Protein AF-A0A161UXZ1-F1 (afdb_monomer_lite)

pLDDT: mean 81.47, std 23.0, range [24.09, 98.81]

Sequence (256 aa):
MPIDGASGFSPSHFIGGGFDGDAFEPTYDSLPSSVNGDGVTAEGPEKVAQVFRQERAPVFRLANSTPNYNDIKSQNFGDHEGFSYYNLPGVNSFINFGREEGQFKGENHGDKVHISVKKEHLEQAFDAISGLLLSPDSPIDKWKVTNLDSTKGSVDTSNLARRVSDGAQFTLYIRAEEEGEPYTTEQLVKTHQFFEEIEGALLTNWVDEGVKPDSDVSAHHWGYISYRNELNSDRAGGEQQAAFLKQEPVFRALTE

Secondary structure (DSSP, 8-state):
--------------------TT--S-----PPS---TT-SBSS-HHHHHHHHHHSPPP--PPPSS---HHHHHH-SEEEETTEEEEE-TTT-SEEEEEETT-S--S---SEEEEE-B-GGGHHHHHHHHHHHHT-TT-S-SEEEEE-TTGGGT-S---HHHHHHHHS--EEEE---SSTTPPBPHHHHHHHHHHHHHHHHHHHHTTPPB----TT-B--TT-SSEEEEETTT--SS--HHHHHHHTT-HHHHHTT-

Structure (mmCIF, N/CA/C/O backbone):
data_AF-A0A161UXZ1-F1
#
_entry.id   AF-A0A161UXZ1-F1
#
loop_
_atom_site.group_PDB
_atom_site.id
_atom_site.type_symbol
_atom_site.label_atom_id
_atom_site.label_alt_id
_atom_site.label_comp_id
_atom_site.label_asym_id
_atom_site.label_entity_id
_atom_site.label_seq_id
_atom_site.pdbx_PDB_ins_code
_atom_site.Cartn_x
_atom_site.Cartn_y
_atom_site.Cartn_z
_atom_site.occupancy
_atom_site.B_iso_or_equiv
_atom_site.auth_seq_id
_atom_site.auth_comp_id
_atom_site.auth_asym_id
_atom_site.auth_atom_id
_atom_site.pdbx_PDB_model_num
ATOM 1 N N . MET A 1 1 ? -18.488 9.668 -52.943 1.00 30.19 1 MET A N 1
ATOM 2 C CA . MET A 1 1 ? -17.397 10.664 -53.057 1.00 30.19 1 MET A CA 1
ATOM 3 C C . MET A 1 1 ? -17.710 11.816 -52.106 1.00 30.19 1 MET A C 1
ATOM 5 O O . MET A 1 1 ? -18.894 12.046 -51.892 1.00 30.19 1 MET A O 1
ATOM 9 N N . PRO A 1 2 ? -16.697 12.394 -51.442 1.00 41.09 2 PRO A N 1
ATOM 10 C CA . PRO A 1 2 ? -16.667 12.548 -49.982 1.00 41.09 2 PRO A CA 1
ATOM 11 C C . PRO A 1 2 ? -17.112 13.929 -49.478 1.00 41.09 2 PRO A C 1
ATOM 13 O O . PRO A 1 2 ? -17.163 14.886 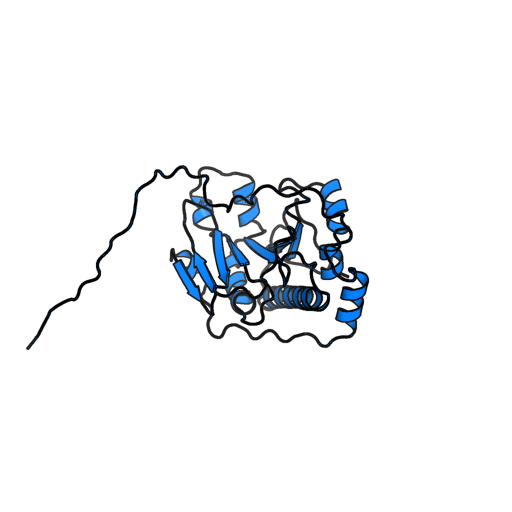-50.244 1.00 41.09 2 PRO A O 1
ATOM 16 N N . ILE A 1 3 ? -17.370 14.011 -48.170 1.00 33.00 3 ILE A N 1
ATOM 17 C CA . ILE A 1 3 ? -17.431 15.255 -47.393 1.00 33.00 3 ILE A CA 1
ATOM 18 C C . ILE A 1 3 ? -16.486 15.120 -46.193 1.00 33.00 3 ILE A C 1
ATOM 20 O O . ILE A 1 3 ? -16.757 14.358 -45.270 1.00 33.00 3 ILE A O 1
ATOM 24 N N . ASP A 1 4 ? -15.371 15.846 -46.272 1.00 36.44 4 ASP A N 1
ATOM 25 C CA . ASP A 1 4 ? -14.502 16.229 -45.157 1.00 36.44 4 ASP A CA 1
ATOM 26 C C . ASP A 1 4 ? -15.094 17.449 -44.438 1.00 36.44 4 ASP A C 1
ATOM 28 O O . ASP A 1 4 ? -15.731 18.298 -45.068 1.00 36.44 4 ASP A O 1
ATOM 32 N N . GLY A 1 5 ? -14.812 17.591 -43.141 1.00 29.91 5 GLY A N 1
ATOM 33 C CA . GLY A 1 5 ? -15.049 18.843 -42.421 1.00 29.91 5 GLY A CA 1
ATOM 34 C C . GLY A 1 5 ? -15.021 18.699 -40.906 1.00 29.91 5 GLY A C 1
ATOM 35 O O . GLY A 1 5 ? -16.051 18.474 -40.283 1.00 29.91 5 GLY A O 1
ATOM 36 N N . ALA A 1 6 ? -13.830 18.838 -40.328 1.00 33.28 6 ALA A N 1
ATOM 37 C CA . ALA A 1 6 ? -13.544 18.752 -38.903 1.00 33.28 6 ALA A CA 1
ATOM 38 C C . ALA A 1 6 ? -14.188 19.879 -38.062 1.00 33.28 6 ALA A C 1
ATOM 40 O O . ALA A 1 6 ? -14.132 21.052 -38.423 1.00 33.28 6 ALA A O 1
ATOM 41 N N . SER A 1 7 ? -14.696 19.516 -36.883 1.00 33.22 7 SER A N 1
ATOM 42 C CA . SER A 1 7 ? -14.881 20.379 -35.705 1.00 33.22 7 SER A CA 1
ATOM 43 C C . SER A 1 7 ? -13.831 19.942 -34.673 1.00 33.22 7 SER A C 1
ATOM 45 O O . SER A 1 7 ? -13.737 18.754 -34.390 1.00 33.22 7 SER A O 1
ATOM 47 N N . GLY A 1 8 ? -12.949 20.769 -34.118 1.00 27.53 8 GLY A N 1
ATOM 48 C CA . GLY A 1 8 ? -13.185 22.097 -33.560 1.00 27.53 8 GLY A CA 1
ATOM 49 C C . GLY A 1 8 ? -13.092 22.011 -32.030 1.00 27.53 8 GLY A C 1
ATOM 50 O O . GLY A 1 8 ? -14.083 22.251 -31.354 1.00 27.53 8 GLY A O 1
ATOM 51 N N . PHE A 1 9 ? -11.934 21.604 -31.491 1.00 29.05 9 PHE A N 1
ATOM 52 C CA . PHE A 1 9 ? -11.632 21.647 -30.053 1.00 29.05 9 PHE A CA 1
ATOM 53 C C . PHE A 1 9 ? -10.854 22.937 -29.763 1.00 29.05 9 PHE A C 1
ATOM 55 O O . PHE A 1 9 ? -9.833 23.199 -30.399 1.00 29.05 9 PHE A O 1
ATOM 62 N N . SER A 1 10 ? -11.357 23.755 -28.840 1.00 27.86 10 SER A N 1
ATOM 63 C CA . SER A 1 10 ? -10.796 25.066 -28.498 1.00 27.86 10 SER A CA 1
ATOM 64 C C . SER A 1 10 ? -10.055 24.982 -27.155 1.00 27.86 10 SER A C 1
ATOM 66 O O . SER A 1 10 ? -10.693 24.650 -26.156 1.00 27.86 10 SER A O 1
ATOM 68 N N . PRO A 1 11 ? -8.743 25.276 -27.084 1.00 32.19 11 PRO A N 1
ATOM 69 C CA . PRO A 1 11 ? -7.995 25.306 -25.835 1.00 32.19 11 PRO A CA 1
ATOM 70 C C . PRO A 1 11 ? -7.903 26.745 -25.318 1.00 32.19 11 PRO A C 1
ATOM 72 O O . PRO A 1 11 ? -7.277 27.603 -25.937 1.00 32.19 11 PRO A O 1
ATOM 75 N N . SER A 1 12 ? -8.502 27.031 -24.166 1.00 28.62 12 SER A N 1
ATOM 76 C CA . SER A 1 12 ? -8.255 28.299 -23.475 1.00 28.62 12 SER A CA 1
ATOM 77 C C . SER A 1 12 ? -8.528 28.172 -21.982 1.00 28.62 12 SER A C 1
ATOM 79 O O . SER A 1 12 ? -9.683 28.248 -21.572 1.00 28.62 12 SER A O 1
ATOM 81 N N . HIS A 1 13 ? -7.462 27.957 -21.206 1.00 28.45 13 HIS A N 1
ATOM 82 C CA . HIS A 1 13 ? -7.058 28.730 -20.018 1.00 28.45 13 HIS A CA 1
ATOM 83 C C . HIS A 1 13 ? -5.861 28.018 -19.360 1.00 28.45 13 HIS A C 1
ATOM 85 O O . HIS A 1 13 ? -6.007 27.281 -18.394 1.00 28.45 13 HIS A O 1
ATOM 91 N N . PHE A 1 14 ? -4.662 28.236 -19.903 1.00 28.92 14 PHE A N 1
ATOM 92 C CA . PHE A 1 14 ? -3.409 28.004 -19.182 1.00 28.92 14 PHE A CA 1
ATOM 93 C C . PHE A 1 14 ? -2.810 29.379 -18.897 1.00 28.92 14 PHE A C 1
ATOM 95 O O . PHE A 1 14 ? -2.305 30.042 -19.803 1.00 28.92 14 PHE A O 1
ATOM 102 N N . ILE A 1 15 ? -2.927 29.836 -17.651 1.00 30.14 15 ILE A N 1
ATOM 103 C CA . ILE A 1 15 ? -2.126 30.954 -17.155 1.00 30.14 15 ILE A CA 1
ATOM 104 C C . ILE A 1 15 ? -0.799 30.361 -16.697 1.00 30.14 15 ILE A C 1
ATOM 106 O O . ILE A 1 15 ? -0.760 29.498 -15.825 1.00 30.14 15 ILE A O 1
ATOM 110 N N . GLY A 1 16 ? 0.276 30.808 -17.343 1.00 27.67 16 GLY A N 1
ATOM 111 C CA . GLY A 1 16 ? 1.641 30.457 -16.992 1.00 27.67 16 GLY A CA 1
ATOM 112 C C . GLY A 1 16 ? 2.053 31.044 -15.644 1.00 27.67 16 GLY A C 1
ATOM 113 O O . GLY A 1 16 ? 1.869 32.232 -15.386 1.00 27.67 16 GLY A O 1
ATOM 114 N N . GLY A 1 17 ? 2.667 30.196 -14.827 1.00 24.86 17 GLY A N 1
ATOM 115 C CA . GLY A 1 17 ? 3.491 30.537 -13.674 1.00 24.86 17 GLY A CA 1
ATOM 116 C C . GLY A 1 17 ? 4.647 29.537 -13.636 1.00 24.86 17 GLY A C 1
ATOM 117 O O . GLY A 1 17 ? 4.444 28.371 -13.961 1.00 24.86 17 GLY A O 1
ATOM 118 N N . GLY A 1 18 ? 5.862 30.017 -13.370 1.00 24.09 18 GLY A N 1
ATOM 119 C CA . GLY A 1 18 ? 7.110 29.260 -13.497 1.00 24.09 18 GLY A CA 1
ATOM 120 C C . GLY A 1 18 ? 7.140 27.956 -12.697 1.00 24.09 18 GLY A C 1
ATOM 121 O O . GLY A 1 18 ? 6.612 27.874 -11.593 1.00 24.09 18 GLY A O 1
ATOM 122 N N . PHE A 1 19 ? 7.767 26.944 -13.293 1.00 31.88 19 PHE A N 1
ATOM 123 C CA . PHE A 1 19 ? 7.988 25.632 -12.701 1.00 31.88 19 PHE A CA 1
ATOM 124 C C . PHE A 1 19 ? 9.273 25.658 -11.870 1.00 31.88 19 PHE A C 1
ATOM 126 O O . PHE A 1 19 ? 10.359 25.492 -12.421 1.00 31.88 19 PHE A O 1
ATOM 133 N N . ASP A 1 20 ? 9.128 25.845 -10.560 1.00 27.08 20 ASP A N 1
ATOM 134 C CA . ASP A 1 20 ? 10.137 25.438 -9.582 1.00 27.08 20 ASP A CA 1
ATOM 135 C C . ASP A 1 20 ? 9.716 24.080 -8.996 1.00 27.08 20 ASP A C 1
ATOM 137 O O . ASP A 1 20 ? 8.585 23.887 -8.544 1.00 27.08 20 ASP A O 1
ATOM 141 N N . GLY A 1 21 ? 10.621 23.107 -9.101 1.00 29.92 21 GLY A N 1
ATOM 142 C CA . GLY A 1 21 ? 10.377 21.665 -8.998 1.00 29.92 21 GLY A CA 1
ATOM 143 C C . GLY A 1 21 ? 10.153 21.080 -7.602 1.00 29.92 21 GLY A C 1
ATOM 144 O O . GLY A 1 21 ? 10.507 19.927 -7.407 1.00 29.92 21 GLY A O 1
ATOM 145 N N . ASP A 1 22 ? 9.544 21.816 -6.670 1.00 30.81 22 ASP A N 1
ATOM 146 C CA . ASP A 1 22 ? 9.262 21.335 -5.301 1.00 30.81 22 ASP A CA 1
ATOM 147 C C . ASP A 1 22 ? 7.776 21.443 -4.892 1.00 30.81 22 ASP A C 1
ATOM 149 O O . ASP A 1 22 ? 7.418 21.228 -3.736 1.00 30.81 22 ASP A O 1
ATOM 153 N N . ALA A 1 23 ? 6.872 21.753 -5.825 1.00 29.75 23 ALA A N 1
ATOM 154 C CA . ALA A 1 23 ? 5.481 22.090 -5.511 1.00 29.75 23 ALA A CA 1
ATOM 155 C C . ALA A 1 23 ? 4.457 21.137 -6.150 1.00 29.75 23 ALA A C 1
ATOM 157 O O . ALA A 1 23 ? 3.708 21.547 -7.031 1.00 29.75 23 ALA A O 1
ATOM 158 N N . PHE A 1 24 ? 4.411 19.871 -5.713 1.00 29.72 24 PHE A N 1
ATOM 159 C CA . PHE A 1 24 ? 3.160 19.084 -5.672 1.00 29.72 24 PHE A CA 1
ATOM 160 C C . PHE A 1 24 ? 3.278 17.823 -4.787 1.00 29.72 24 PHE A C 1
ATOM 162 O O . PHE A 1 24 ? 2.831 16.736 -5.151 1.00 29.72 24 PHE A O 1
ATOM 169 N N . GLU A 1 25 ? 3.859 17.942 -3.592 1.00 31.03 25 GLU A N 1
ATOM 170 C CA . GLU A 1 25 ? 3.206 17.286 -2.454 1.00 31.03 25 GLU A CA 1
ATOM 171 C C . GLU A 1 25 ? 2.177 18.310 -1.956 1.00 31.03 25 GLU A C 1
ATOM 173 O O . GLU A 1 25 ? 2.547 19.480 -1.825 1.00 31.03 25 GLU A O 1
ATOM 178 N N . PRO A 1 26 ? 0.890 17.964 -1.750 1.00 29.03 26 PRO A N 1
ATOM 179 C CA . PRO A 1 26 ? 0.010 18.877 -1.040 1.00 29.03 26 PRO A CA 1
ATOM 180 C C . PRO A 1 26 ? 0.697 19.181 0.289 1.00 29.03 26 PRO A C 1
ATOM 182 O O . PRO A 1 26 ? 0.932 18.280 1.094 1.00 29.03 26 PRO A O 1
ATOM 185 N N . THR A 1 27 ? 1.105 20.434 0.472 1.00 28.00 27 THR A N 1
ATOM 186 C CA . THR A 1 27 ? 1.557 20.929 1.762 1.00 28.00 27 THR A CA 1
ATOM 187 C C . THR A 1 27 ? 0.381 20.726 2.696 1.00 28.00 27 THR A C 1
ATOM 189 O O . THR A 1 27 ? -0.629 21.416 2.561 1.00 28.00 27 THR A O 1
ATOM 192 N N . TYR A 1 28 ? 0.472 19.721 3.566 1.00 38.97 28 TYR A N 1
ATOM 193 C CA . TYR A 1 28 ? -0.450 19.583 4.677 1.00 38.97 28 TYR A CA 1
ATOM 194 C C . TYR A 1 28 ? -0.377 20.899 5.443 1.00 38.97 28 TYR A C 1
ATOM 196 O O . TYR A 1 28 ? 0.684 21.269 5.955 1.00 38.97 28 TYR A O 1
ATOM 204 N N . ASP A 1 29 ? -1.477 21.646 5.413 1.00 29.89 29 ASP A N 1
ATOM 205 C CA . ASP A 1 29 ? -1.618 22.838 6.222 1.00 29.89 29 ASP A CA 1
ATOM 206 C C . ASP A 1 29 ? -1.314 22.456 7.672 1.00 29.89 29 ASP A C 1
ATOM 208 O O . ASP A 1 29 ? -1.841 21.487 8.213 1.00 29.89 29 ASP A O 1
ATOM 212 N N . SER A 1 30 ? -0.379 23.204 8.245 1.00 33.53 30 SER A N 1
ATOM 213 C CA . SER A 1 30 ? -0.017 23.301 9.657 1.00 33.53 30 SER A CA 1
ATOM 214 C C . SER A 1 30 ? -0.995 22.605 10.621 1.00 33.53 30 SER A C 1
ATOM 216 O O . SER A 1 30 ? -2.087 23.108 10.881 1.00 33.53 30 SER A O 1
ATOM 218 N N . LEU A 1 31 ? -0.554 21.484 11.199 1.00 34.38 31 LEU A N 1
ATOM 219 C CA . LEU A 1 31 ? -1.254 20.744 12.253 1.00 34.38 31 LEU A CA 1
ATOM 220 C C . LEU A 1 31 ? -1.644 21.664 13.429 1.00 34.38 31 LEU A C 1
ATOM 222 O O . LEU A 1 31 ? -0.764 22.345 13.975 1.00 34.38 31 LEU A O 1
ATOM 226 N N . PRO A 1 32 ? -2.892 21.630 13.932 1.00 29.50 32 PRO A N 1
ATOM 227 C CA . PRO A 1 32 ? -3.113 21.896 15.340 1.00 29.50 32 PRO A CA 1
ATOM 228 C C . PRO A 1 32 ? -2.488 20.764 16.166 1.00 29.50 32 PRO A C 1
ATOM 230 O O . PRO A 1 32 ? -2.623 19.577 15.884 1.00 29.50 32 PRO A O 1
ATOM 233 N N . SER A 1 33 ? -1.755 21.171 17.194 1.00 37.59 33 SER A N 1
ATOM 234 C CA . SER A 1 33 ? -1.077 20.310 18.154 1.00 37.59 33 SER A CA 1
ATOM 235 C C . SER A 1 33 ? -2.017 19.321 18.853 1.00 37.59 33 SER A C 1
ATOM 237 O O . SER A 1 33 ? -3.086 19.711 19.320 1.00 37.59 33 SER A O 1
ATOM 239 N N . SER A 1 34 ? -1.500 18.103 19.041 1.00 37.31 34 SER A N 1
ATOM 240 C CA . SER A 1 34 ? -1.921 17.060 19.987 1.00 37.31 34 SER A CA 1
ATOM 241 C C . SER A 1 34 ? -3.322 16.468 19.804 1.00 37.31 34 SER A C 1
ATOM 243 O O . SER A 1 34 ? -4.266 16.866 20.485 1.00 37.31 34 SER A O 1
ATOM 245 N N . VAL A 1 35 ? -3.405 15.388 19.025 1.00 37.72 35 VAL A N 1
ATOM 246 C CA . VAL A 1 35 ? -4.287 14.271 19.386 1.00 37.72 35 VAL A CA 1
ATOM 247 C C . VAL A 1 35 ? -3.452 13.335 20.258 1.00 37.72 35 VAL A C 1
ATOM 249 O O . VAL A 1 35 ? -2.431 12.805 19.827 1.00 37.72 35 VAL A O 1
ATOM 252 N N . ASN A 1 36 ? -3.823 13.223 21.534 1.00 36.28 36 ASN A N 1
ATOM 253 C CA . ASN A 1 36 ? -3.200 12.285 22.464 1.00 36.28 36 ASN A CA 1
ATOM 254 C C . ASN A 1 36 ? -3.342 10.856 21.911 1.00 36.28 36 ASN A C 1
ATOM 256 O O . ASN A 1 36 ? -4.424 10.480 21.463 1.00 36.28 36 ASN A O 1
ATOM 260 N N . GLY A 1 37 ? -2.252 10.086 21.959 1.00 40.91 37 GLY A N 1
ATOM 261 C CA . GLY A 1 37 ? -2.040 8.796 21.282 1.00 40.91 37 GLY A CA 1
ATOM 262 C C . GLY A 1 37 ? -2.940 7.613 21.666 1.00 40.91 37 GLY A C 1
ATOM 263 O O . GLY A 1 37 ? -2.589 6.484 21.354 1.00 40.91 37 GLY A O 1
ATOM 264 N N . ASP A 1 38 ? -4.098 7.856 22.277 1.00 42.59 38 ASP A N 1
ATOM 265 C CA . ASP A 1 38 ? -5.110 6.835 22.579 1.00 42.59 38 ASP A CA 1
ATOM 266 C C . ASP A 1 38 ? -6.341 6.929 21.646 1.00 42.59 38 ASP A C 1
ATOM 268 O O . ASP A 1 38 ? -7.230 6.086 21.706 1.00 42.59 38 ASP A O 1
ATOM 272 N N . GLY A 1 39 ? -6.415 7.957 20.786 1.00 51.69 39 GLY A N 1
ATOM 273 C CA . GLY A 1 39 ? -7.634 8.340 20.059 1.00 51.69 39 GLY A CA 1
ATOM 274 C C . GLY A 1 39 ? -7.678 8.028 18.562 1.00 51.69 39 GLY A C 1
ATOM 275 O O . GLY A 1 39 ? -8.494 8.628 17.878 1.00 51.69 39 GLY A O 1
ATOM 276 N N . VAL A 1 40 ? -6.809 7.163 18.029 1.00 62.53 4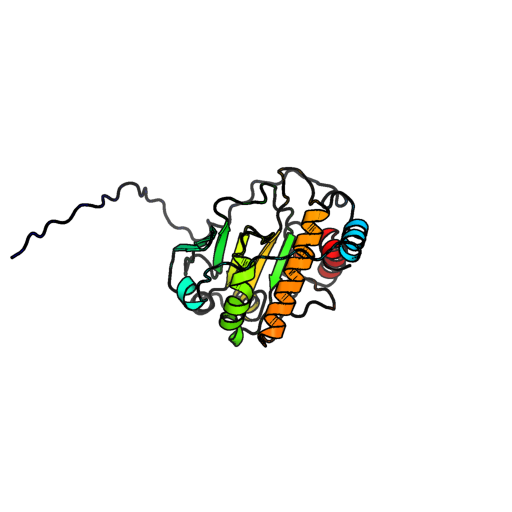0 VAL A N 1
ATOM 277 C CA . VAL A 1 40 ? -6.766 6.881 16.574 1.00 62.53 40 VAL A CA 1
ATOM 278 C C . VAL A 1 40 ? -7.657 5.688 16.190 1.00 62.53 40 VAL A C 1
ATOM 280 O O . VAL A 1 40 ? -8.151 5.613 15.070 1.00 62.53 40 VAL A O 1
ATOM 283 N N . THR A 1 41 ? -7.940 4.784 17.132 1.00 65.06 41 THR A N 1
ATOM 284 C CA . THR A 1 41 ? -8.865 3.651 16.952 1.00 65.06 41 THR A CA 1
ATOM 285 C C . THR A 1 41 ? -10.022 3.778 17.937 1.00 65.06 41 THR A C 1
ATOM 287 O O . THR A 1 41 ? -9.761 3.898 19.133 1.00 65.06 41 THR A O 1
ATOM 290 N N . ALA A 1 42 ? -11.274 3.715 17.476 1.00 69.00 42 ALA A N 1
ATOM 291 C CA . ALA A 1 42 ? -12.449 3.994 18.312 1.00 69.00 42 ALA A CA 1
ATOM 292 C C . ALA A 1 42 ? -12.560 3.108 19.574 1.00 69.00 42 ALA A C 1
ATOM 294 O O . ALA A 1 42 ? -13.039 3.564 20.611 1.00 69.00 42 ALA A O 1
ATOM 295 N N . GLU A 1 43 ? -12.109 1.850 19.499 1.00 78.50 43 GLU A N 1
ATOM 296 C CA . GLU A 1 43 ? -12.272 0.856 20.573 1.00 78.50 43 GLU A CA 1
ATOM 297 C C . GLU A 1 43 ? -10.967 0.141 20.985 1.00 78.50 43 GLU A C 1
ATOM 299 O O . GLU A 1 43 ? -10.998 -0.780 21.804 1.00 78.50 43 GLU A O 1
ATOM 304 N N . GLY A 1 44 ? -9.820 0.559 20.441 1.00 81.75 44 GLY A N 1
ATOM 305 C CA . GLY A 1 44 ? -8.513 -0.056 20.698 1.00 81.75 44 GLY A CA 1
ATOM 306 C C . GLY A 1 44 ? -8.200 -1.295 19.835 1.00 81.75 44 GLY A C 1
ATOM 307 O O . GLY A 1 44 ? -9.102 -1.922 19.267 1.00 81.75 44 GLY A O 1
ATOM 308 N N . PRO A 1 45 ? -6.916 -1.689 19.731 1.00 82.62 45 PRO A N 1
ATOM 309 C CA . PRO A 1 45 ? -6.479 -2.800 18.880 1.00 82.62 45 PRO A CA 1
ATOM 310 C C . PRO A 1 45 ? -6.987 -4.170 19.351 1.00 82.62 45 PRO A C 1
ATOM 312 O O . PRO A 1 45 ? -7.264 -5.042 18.529 1.00 82.62 45 PRO A O 1
ATOM 315 N N . GLU A 1 46 ? -7.188 -4.373 20.658 1.00 86.00 46 GLU A N 1
ATOM 316 C CA . GLU A 1 46 ? -7.668 -5.652 21.194 1.00 86.00 46 GLU A CA 1
ATOM 317 C C . GLU A 1 46 ? -9.088 -5.983 20.706 1.00 86.00 46 GLU A C 1
ATOM 319 O O . GLU A 1 46 ? -9.422 -7.152 20.475 1.00 86.00 46 GLU A O 1
ATOM 324 N N . LYS A 1 47 ? -9.921 -4.950 20.526 1.00 83.69 47 LYS A N 1
ATOM 325 C CA . LYS A 1 47 ? -11.278 -5.081 19.996 1.00 83.69 47 LYS A CA 1
ATOM 326 C C . LYS A 1 47 ? -11.263 -5.442 18.512 1.00 83.69 47 LYS A C 1
ATOM 328 O O . LYS A 1 47 ? -11.997 -6.349 18.124 1.00 83.69 47 LYS A O 1
ATOM 333 N N . VAL A 1 48 ? -10.393 -4.815 17.717 1.00 83.62 48 VAL A N 1
ATOM 334 C CA . VAL A 1 48 ? -10.186 -5.161 16.298 1.00 83.62 48 VAL A CA 1
ATOM 335 C C . VAL A 1 48 ? -9.792 -6.628 16.163 1.00 83.62 48 VAL A C 1
ATOM 337 O O . VAL A 1 48 ? -10.464 -7.383 15.462 1.00 83.62 48 VAL A O 1
ATOM 340 N N . ALA A 1 49 ? -8.793 -7.070 16.928 1.00 84.19 49 ALA A N 1
ATOM 341 C CA . ALA A 1 49 ? -8.344 -8.458 16.931 1.00 84.19 49 ALA A CA 1
ATOM 342 C C . ALA A 1 49 ? -9.461 -9.433 17.359 1.00 84.19 49 ALA A C 1
ATOM 344 O O . ALA A 1 49 ? -9.597 -10.539 16.828 1.00 84.19 49 ALA A O 1
ATOM 345 N N . GLN A 1 50 ? -10.298 -9.044 18.329 1.00 85.38 50 GLN A N 1
ATOM 346 C CA . GLN A 1 50 ? -11.461 -9.837 18.729 1.00 85.38 50 GLN A CA 1
ATOM 347 C C . GLN A 1 50 ? -12.477 -9.979 17.590 1.00 85.38 50 GLN A C 1
ATOM 349 O O . GLN A 1 50 ? -12.928 -11.097 17.339 1.00 85.38 50 GLN A O 1
ATOM 354 N N . VAL A 1 51 ? -12.850 -8.874 16.942 1.00 84.69 51 VAL A N 1
ATOM 355 C CA . VAL A 1 51 ? -13.842 -8.860 15.859 1.00 84.69 51 VAL A CA 1
ATOM 356 C C . VAL A 1 51 ? -13.320 -9.640 14.656 1.00 84.69 51 VAL A C 1
ATOM 358 O O . VAL A 1 51 ? -14.013 -10.532 14.173 1.00 84.69 51 VAL A O 1
ATOM 361 N N . PHE A 1 52 ? -12.062 -9.429 14.266 1.00 84.19 52 PHE A N 1
ATOM 362 C CA . PHE A 1 52 ? -11.400 -10.179 13.197 1.00 84.19 52 PHE A CA 1
ATOM 363 C C . PHE A 1 52 ? -11.492 -11.702 13.395 1.00 84.19 52 PHE A C 1
ATOM 365 O O . PHE A 1 52 ? -11.798 -12.437 12.460 1.00 84.19 52 PHE A O 1
ATOM 372 N N . ARG A 1 53 ? -11.294 -12.195 14.627 1.00 83.62 53 ARG A N 1
ATOM 373 C CA . ARG A 1 53 ? -11.393 -13.633 14.944 1.00 83.62 53 ARG A CA 1
ATOM 374 C C . ARG A 1 53 ? -12.820 -14.190 14.919 1.00 83.62 53 ARG A C 1
ATOM 376 O O . ARG A 1 53 ? -12.984 -15.410 14.908 1.00 83.62 53 ARG A O 1
ATOM 383 N N . GLN A 1 54 ? -13.836 -13.336 15.007 1.00 83.81 54 GLN A N 1
ATOM 384 C CA . GLN A 1 54 ? -15.239 -13.734 15.161 1.00 83.81 54 GLN A CA 1
ATOM 385 C C . GLN A 1 54 ? -16.055 -13.537 13.884 1.00 83.81 54 GLN A C 1
ATOM 387 O O . GLN A 1 54 ? -17.013 -14.277 13.652 1.00 83.81 54 GLN A O 1
ATOM 392 N N . GLU A 1 55 ? -15.696 -12.551 13.070 1.00 79.44 55 GLU A N 1
ATOM 393 C CA . GLU A 1 55 ? -16.431 -12.201 11.867 1.00 79.44 55 GLU A CA 1
ATOM 394 C C . GLU A 1 55 ? -16.023 -13.033 10.656 1.00 79.44 55 GLU A C 1
ATOM 396 O O . GLU A 1 55 ? -14.928 -13.586 10.545 1.00 79.44 55 GLU A O 1
ATOM 401 N N . ARG A 1 56 ? -16.958 -13.134 9.711 1.00 80.50 56 ARG A N 1
ATOM 402 C CA . ARG A 1 56 ? -16.672 -13.726 8.412 1.00 80.50 56 ARG A CA 1
ATOM 403 C C . ARG A 1 56 ? -15.803 -12.752 7.623 1.00 80.50 56 ARG A C 1
ATOM 405 O O . ARG A 1 56 ? -16.159 -11.584 7.518 1.00 80.50 56 ARG A O 1
ATOM 412 N N . ALA A 1 57 ? -14.745 -13.267 7.002 1.00 82.06 57 ALA A N 1
ATOM 413 C CA . ALA A 1 57 ? -13.924 -12.474 6.100 1.00 82.06 57 ALA A CA 1
ATOM 414 C C . ALA A 1 57 ? -14.789 -11.785 5.014 1.00 82.06 57 ALA A C 1
ATOM 416 O O . ALA A 1 57 ? -15.647 -12.445 4.404 1.00 82.06 57 ALA A O 1
ATOM 417 N N . PRO A 1 58 ? -14.600 -10.473 4.788 1.00 86.56 58 PRO A N 1
ATOM 418 C CA . PRO A 1 58 ? -15.232 -9.711 3.740 1.00 86.56 58 PRO A CA 1
ATOM 419 C C . PRO A 1 58 ? -14.768 -10.267 2.406 1.00 86.56 58 PRO A C 1
ATOM 421 O O . PRO A 1 58 ? -13.703 -10.867 2.273 1.00 86.56 58 PRO A O 1
ATOM 424 N N . VAL A 1 59 ? -15.606 -10.065 1.403 1.00 90.25 59 VAL A N 1
ATOM 425 C CA . VAL A 1 59 ? -15.302 -10.465 0.038 1.00 90.25 59 VAL A CA 1
ATOM 426 C C . VAL A 1 59 ? -15.013 -9.197 -0.742 1.00 90.25 59 VAL A C 1
ATOM 428 O O . VAL A 1 59 ? -15.892 -8.346 -0.865 1.00 90.25 59 VAL A O 1
ATOM 431 N N . PHE A 1 60 ? -13.799 -9.081 -1.274 1.00 95.56 60 PHE A N 1
ATOM 432 C CA . PHE A 1 60 ? -13.421 -7.979 -2.150 1.00 95.56 60 PHE A CA 1
ATOM 433 C C . PHE A 1 60 ? -13.728 -8.359 -3.595 1.00 95.56 60 PHE A C 1
ATOM 435 O O . PHE A 1 60 ? -13.141 -9.295 -4.144 1.00 95.56 60 PHE A O 1
ATOM 442 N N . ARG A 1 61 ? -14.660 -7.652 -4.238 1.00 95.81 61 ARG A N 1
ATOM 443 C CA . ARG A 1 61 ? -14.886 -7.821 -5.676 1.00 95.81 61 ARG A CA 1
ATOM 444 C C . ARG A 1 61 ? -13.709 -7.216 -6.422 1.00 95.81 61 ARG A C 1
ATOM 446 O O . ARG A 1 61 ? -13.470 -6.018 -6.304 1.00 95.81 61 ARG A O 1
ATOM 453 N N . LEU A 1 62 ? -12.989 -8.017 -7.194 1.00 95.50 62 LEU A N 1
ATOM 454 C CA . LEU A 1 62 ? -11.925 -7.488 -8.044 1.00 95.50 62 LEU A CA 1
ATOM 455 C C . LEU A 1 62 ? -12.505 -6.517 -9.083 1.00 95.50 62 LEU A C 1
ATOM 457 O O . LEU A 1 62 ? -13.646 -6.685 -9.523 1.00 95.50 62 LEU A O 1
ATOM 461 N N . ALA A 1 63 ? -11.713 -5.519 -9.470 1.00 94.19 63 ALA A N 1
ATOM 462 C CA . ALA A 1 63 ? -11.993 -4.676 -10.631 1.00 94.19 63 ALA A CA 1
ATOM 463 C C . ALA A 1 63 ? -12.315 -5.525 -11.877 1.00 94.19 63 ALA A C 1
ATOM 465 O O . ALA A 1 63 ? -11.691 -6.565 -12.103 1.00 94.19 63 ALA A O 1
ATOM 466 N N . ASN A 1 64 ? -13.275 -5.082 -12.697 1.00 87.81 64 ASN A N 1
ATOM 467 C CA . ASN A 1 64 ? -13.684 -5.826 -13.896 1.00 87.81 64 ASN A CA 1
ATOM 468 C C . ASN A 1 64 ? -12.623 -5.752 -14.998 1.00 87.81 64 ASN A C 1
ATOM 470 O O . ASN A 1 64 ? -12.487 -6.681 -15.795 1.00 87.81 64 ASN A O 1
ATOM 474 N N . SER A 1 65 ? -11.891 -4.641 -15.047 1.00 88.75 65 SER A N 1
ATOM 475 C CA . SER A 1 65 ? -10.754 -4.433 -15.928 1.00 88.75 65 SER A CA 1
ATOM 476 C C . SER A 1 65 ? -9.636 -3.737 -15.168 1.00 88.75 65 SER A C 1
ATOM 478 O O . SER A 1 65 ? -9.824 -2.656 -14.616 1.00 88.75 65 SER A O 1
ATOM 480 N N . THR A 1 66 ? -8.442 -4.316 -15.208 1.00 91.12 66 THR A N 1
ATOM 481 C CA . THR A 1 66 ? -7.232 -3.693 -14.675 1.00 91.12 66 THR A CA 1
ATOM 482 C C . THR A 1 66 ? -6.305 -3.320 -15.826 1.00 91.12 66 THR A C 1
ATOM 484 O O . THR A 1 66 ? -6.203 -4.074 -16.799 1.00 91.12 66 THR A O 1
ATOM 487 N N . PRO A 1 67 ? -5.644 -2.154 -15.779 1.00 92.62 67 PRO A N 1
ATOM 488 C CA . PRO A 1 67 ? -4.537 -1.914 -16.687 1.00 92.62 67 PRO A CA 1
ATOM 489 C C . PRO A 1 67 ? -3.362 -2.821 -16.303 1.00 92.62 67 PRO A C 1
ATOM 491 O O . PRO A 1 67 ? -3.271 -3.258 -15.157 1.00 92.62 67 PRO A O 1
ATOM 494 N N . ASN A 1 68 ? -2.435 -3.059 -17.228 1.00 93.00 68 ASN A N 1
ATOM 495 C CA . ASN A 1 68 ? -1.121 -3.582 -16.851 1.00 93.00 68 ASN A CA 1
ATOM 496 C C . ASN A 1 68 ? -0.175 -2.428 -16.478 1.00 93.00 68 ASN A C 1
ATOM 498 O O . ASN A 1 68 ? -0.404 -1.262 -16.825 1.00 93.00 68 ASN A O 1
ATOM 502 N N . TYR A 1 69 ? 0.917 -2.755 -15.789 1.00 95.31 69 TYR A N 1
ATOM 503 C CA . TYR A 1 69 ? 1.890 -1.759 -15.330 1.00 95.31 69 TYR A CA 1
ATOM 504 C C . TYR A 1 69 ? 2.527 -0.943 -16.471 1.00 95.31 69 TYR A C 1
ATOM 506 O O . TYR A 1 69 ? 2.776 0.256 -16.323 1.00 95.31 69 TYR A O 1
ATOM 514 N N . ASN A 1 70 ? 2.797 -1.563 -17.623 1.00 92.75 70 ASN A N 1
ATOM 515 C CA . ASN A 1 70 ? 3.440 -0.877 -18.744 1.00 92.75 70 ASN A CA 1
ATOM 516 C C . ASN A 1 70 ? 2.520 0.166 -19.396 1.00 92.75 70 ASN A C 1
ATOM 518 O O . ASN A 1 70 ? 2.993 1.249 -19.756 1.00 92.75 70 ASN A O 1
ATOM 522 N N . ASP A 1 71 ? 1.218 -0.108 -19.467 1.00 92.19 71 ASP A N 1
ATOM 523 C CA . ASP A 1 71 ? 0.227 0.810 -20.022 1.00 92.19 71 ASP A CA 1
ATOM 524 C C . ASP A 1 71 ? 0.144 2.094 -19.192 1.00 92.19 71 ASP A C 1
ATOM 526 O O . ASP A 1 71 ? 0.301 3.187 -19.747 1.00 92.19 71 ASP A O 1
ATOM 530 N N . ILE A 1 72 ? -0.006 1.987 -17.866 1.00 93.00 72 ILE A N 1
ATOM 531 C CA . ILE A 1 72 ? -0.082 3.164 -16.977 1.00 93.00 72 ILE A CA 1
ATOM 532 C C . ILE A 1 72 ? 1.240 3.930 -16.905 1.00 93.00 72 ILE A C 1
ATOM 534 O O . ILE A 1 72 ? 1.249 5.153 -16.776 1.00 93.00 72 ILE A O 1
ATOM 538 N N . LYS A 1 73 ? 2.373 3.234 -17.038 1.00 91.62 73 LYS A N 1
ATOM 539 C CA . LYS A 1 73 ? 3.705 3.847 -17.039 1.00 91.62 73 LYS A CA 1
ATOM 540 C C . LYS A 1 73 ? 3.957 4.693 -18.290 1.00 91.62 73 LYS A C 1
ATOM 542 O O . LYS A 1 73 ? 4.760 5.624 -18.241 1.00 91.62 73 LYS A O 1
ATOM 547 N N . SER A 1 74 ? 3.285 4.382 -19.399 1.00 89.69 74 SER A N 1
ATOM 548 C CA . SER A 1 74 ? 3.434 5.086 -20.680 1.00 89.69 74 SER A CA 1
ATOM 549 C C . SER A 1 74 ? 2.524 6.310 -20.838 1.00 89.69 74 SER A C 1
ATOM 551 O O . SER A 1 74 ? 2.714 7.107 -21.757 1.00 89.69 74 SER A O 1
ATOM 553 N N . GLN A 1 75 ? 1.545 6.470 -19.947 1.00 92.38 75 GLN A N 1
ATOM 554 C CA . GLN A 1 75 ? 0.525 7.514 -20.015 1.00 92.38 75 GLN A CA 1
ATOM 555 C C . GLN A 1 75 ? 0.698 8.513 -18.878 1.00 92.38 75 GLN A C 1
ATOM 557 O O . GLN A 1 75 ? 1.075 8.132 -17.774 1.00 92.38 75 GLN A O 1
ATOM 562 N N . ASN A 1 76 ? 0.381 9.786 -19.132 1.00 93.62 76 ASN A N 1
ATOM 563 C CA . ASN A 1 76 ? 0.481 10.816 -18.096 1.00 93.62 76 ASN A CA 1
ATOM 564 C C . ASN A 1 76 ? -0.735 10.855 -17.170 1.00 93.62 76 ASN A C 1
ATOM 566 O O . ASN A 1 76 ? -0.594 11.200 -16.002 1.00 93.62 76 ASN A O 1
ATOM 570 N N . PHE A 1 77 ? -1.915 10.539 -17.700 1.00 95.06 77 PHE A N 1
ATOM 571 C CA . PHE A 1 77 ? -3.191 10.589 -16.996 1.00 95.06 77 PHE A CA 1
ATOM 572 C C . PHE A 1 77 ? -4.097 9.479 -17.516 1.00 95.06 77 PHE A C 1
ATOM 574 O O . PHE A 1 77 ? -4.002 9.121 -18.692 1.00 95.06 77 PHE A O 1
ATOM 581 N N . GLY A 1 78 ? -5.003 9.006 -16.674 1.00 94.38 78 GLY A N 1
ATOM 582 C CA . GLY A 1 78 ? -6.094 8.128 -17.073 1.00 94.38 78 GLY A CA 1
ATOM 583 C C . GLY A 1 78 ? -7.044 7.862 -15.911 1.00 94.38 78 GLY A C 1
ATOM 584 O O . GLY A 1 78 ? -6.870 8.414 -14.825 1.00 94.38 78 GLY A O 1
ATOM 585 N N . ASP A 1 79 ? -8.037 7.018 -16.159 1.00 94.19 79 ASP A N 1
ATOM 586 C CA . ASP A 1 79 ? -9.003 6.553 -15.165 1.00 94.19 79 ASP A CA 1
ATOM 587 C C . ASP A 1 79 ? -9.242 5.050 -15.347 1.00 94.19 79 ASP A C 1
ATOM 589 O O . ASP A 1 79 ? -9.305 4.558 -16.478 1.00 94.19 79 ASP A O 1
ATOM 593 N N . HIS A 1 80 ? -9.361 4.333 -14.230 1.00 93.06 80 HIS A N 1
ATOM 594 C CA . HIS A 1 80 ? -9.776 2.936 -14.196 1.00 93.06 80 HIS A CA 1
ATOM 595 C C . HIS A 1 80 ? -10.655 2.670 -12.977 1.00 93.06 80 HIS A C 1
ATOM 597 O O . HIS A 1 80 ? -10.216 2.847 -11.845 1.00 93.06 80 HIS A O 1
ATOM 603 N N . GLU A 1 81 ? -11.870 2.167 -13.211 1.00 92.50 81 GLU A N 1
ATOM 604 C CA . GLU A 1 81 ? -12.773 1.671 -12.157 1.00 92.50 81 GLU A CA 1
ATOM 605 C C . GLU A 1 81 ? -13.047 2.722 -11.056 1.00 92.50 81 GLU A C 1
ATOM 607 O O . GLU A 1 81 ? -13.168 2.402 -9.873 1.00 92.50 81 GLU A O 1
ATOM 612 N N . GLY A 1 82 ? -13.143 4.000 -11.450 1.00 93.19 82 GLY A N 1
ATOM 613 C CA . GLY A 1 82 ? -13.379 5.124 -10.538 1.00 93.19 82 GLY A CA 1
ATOM 614 C C . G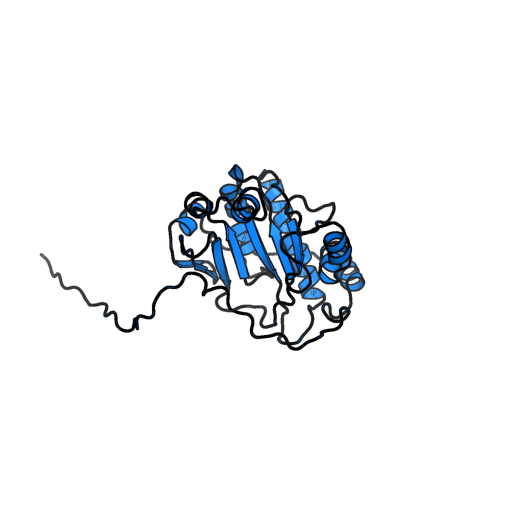LY A 1 82 ? -12.130 5.601 -9.791 1.00 93.19 82 GLY A C 1
ATOM 615 O O . GLY A 1 82 ? -12.252 6.318 -8.794 1.00 93.19 82 GLY A O 1
ATOM 616 N N . PHE A 1 83 ? -10.941 5.194 -10.241 1.00 96.19 83 PHE A N 1
ATOM 617 C CA . PHE A 1 83 ? -9.662 5.752 -9.826 1.00 96.19 83 PHE A CA 1
ATOM 618 C C . PHE A 1 83 ? -9.021 6.528 -10.971 1.00 96.19 83 PHE A C 1
ATOM 620 O O . PHE A 1 83 ? -8.466 5.948 -11.909 1.00 96.19 83 PHE A O 1
ATOM 627 N N . SER A 1 84 ? -8.964 7.843 -10.797 1.00 96.00 84 SER A N 1
ATOM 628 C CA . SER A 1 84 ? -8.088 8.702 -11.577 1.00 96.00 84 SER A CA 1
ATOM 629 C C . SER A 1 84 ? -6.627 8.424 -11.206 1.00 96.00 84 SER A C 1
ATOM 631 O O . SER A 1 84 ? -6.278 8.293 -10.026 1.00 96.00 84 SER A O 1
ATOM 633 N N . TYR A 1 85 ? -5.744 8.385 -12.203 1.00 96.25 85 TYR A N 1
ATOM 634 C CA . TYR A 1 85 ? -4.304 8.288 -11.987 1.00 96.25 85 TYR A CA 1
ATOM 635 C C . TYR A 1 85 ? -3.520 9.324 -12.783 1.00 96.25 85 TYR A C 1
ATOM 637 O O . TYR A 1 85 ? -3.939 9.784 -13.847 1.00 96.25 85 TYR A O 1
ATOM 645 N N . TYR A 1 86 ? -2.342 9.671 -12.268 1.00 95.06 86 TYR A N 1
ATOM 646 C CA . TYR A 1 86 ? -1.368 10.486 -12.982 1.00 95.06 86 TYR A CA 1
ATOM 647 C C . TYR A 1 86 ? 0.062 9.983 -12.781 1.00 95.06 86 TYR A C 1
ATOM 649 O O . TYR A 1 86 ? 0.453 9.513 -11.710 1.00 95.06 86 TYR A O 1
ATOM 657 N N . ASN A 1 87 ? 0.863 10.126 -13.827 1.00 93.81 87 ASN A N 1
ATOM 658 C CA . ASN A 1 87 ? 2.267 9.759 -13.901 1.00 93.81 87 ASN A CA 1
ATOM 659 C C . ASN A 1 87 ? 2.990 10.893 -14.620 1.00 93.81 87 ASN A C 1
ATOM 661 O O . ASN A 1 87 ? 2.810 11.106 -15.814 1.00 93.81 87 ASN A O 1
ATOM 665 N N . LEU A 1 88 ? 3.790 11.654 -13.883 1.00 88.94 88 LEU A N 1
ATOM 666 C CA . LEU A 1 88 ? 4.497 12.813 -14.422 1.00 88.94 88 LEU A CA 1
ATOM 667 C C . LEU A 1 88 ? 6.006 12.596 -14.252 1.00 88.94 88 LEU A C 1
ATOM 669 O O . LEU A 1 88 ? 6.594 13.116 -13.295 1.00 88.94 88 LEU A O 1
ATOM 673 N N . PRO A 1 89 ? 6.643 11.812 -15.150 1.00 79.75 89 PRO A N 1
ATOM 674 C CA . PRO A 1 89 ? 8.086 11.616 -15.138 1.00 79.75 89 PRO A CA 1
ATOM 675 C C . PRO A 1 89 ? 8.820 12.960 -15.141 1.00 79.75 89 PRO A C 1
ATOM 677 O O . PRO A 1 89 ? 8.515 13.843 -15.939 1.00 79.75 89 PRO A O 1
ATOM 680 N N . GLY A 1 90 ? 9.783 13.121 -14.232 1.00 74.69 90 GLY A N 1
ATOM 681 C CA . GLY A 1 90 ? 10.517 14.376 -14.033 1.00 74.69 90 GLY A CA 1
ATOM 682 C C . GLY A 1 90 ? 9.934 15.299 -12.957 1.00 74.69 90 GLY A C 1
ATOM 683 O O . GLY A 1 90 ? 10.649 16.184 -12.503 1.00 74.69 90 GLY A O 1
ATOM 684 N N . VAL A 1 91 ? 8.695 15.064 -12.503 1.00 80.38 91 VAL A N 1
ATOM 685 C CA . VAL A 1 91 ? 8.136 15.692 -11.288 1.00 80.38 91 VAL A CA 1
ATOM 686 C C . VAL A 1 91 ? 8.336 14.773 -10.087 1.00 80.38 91 VAL A C 1
ATOM 688 O O . VAL A 1 91 ? 8.852 15.189 -9.057 1.00 80.38 91 VAL A O 1
ATOM 691 N N . ASN A 1 92 ? 7.954 13.500 -10.213 1.00 83.06 92 ASN A N 1
ATOM 692 C CA . ASN A 1 92 ? 8.248 12.481 -9.211 1.00 83.06 92 ASN A CA 1
ATOM 693 C C . ASN A 1 92 ? 8.419 11.096 -9.859 1.00 83.06 92 ASN A C 1
ATOM 695 O O . ASN A 1 92 ? 8.141 10.898 -11.043 1.00 83.06 92 ASN A O 1
ATOM 699 N N . SER A 1 93 ? 8.904 10.135 -9.072 1.00 89.31 93 SER A N 1
ATOM 700 C CA . SER A 1 93 ? 9.171 8.763 -9.524 1.00 89.31 93 SER A CA 1
ATOM 701 C C . SER A 1 93 ? 7.988 7.814 -9.311 1.00 89.31 93 SER A C 1
ATOM 703 O O . SER A 1 93 ? 8.201 6.609 -9.200 1.00 89.31 93 SER A O 1
ATOM 705 N N . PHE A 1 94 ? 6.754 8.322 -9.226 1.00 93.69 94 PHE A N 1
ATOM 706 C CA . PHE A 1 94 ? 5.568 7.535 -8.890 1.00 93.69 94 PHE A CA 1
ATOM 707 C C . PHE A 1 94 ? 4.418 7.744 -9.881 1.00 93.69 94 PHE A C 1
ATOM 709 O O . PHE A 1 94 ? 4.195 8.832 -10.408 1.00 93.69 94 PHE A O 1
ATOM 716 N N . ILE A 1 95 ? 3.639 6.685 -10.061 1.00 96.00 95 ILE A N 1
ATOM 717 C CA . ILE A 1 95 ? 2.297 6.719 -10.634 1.00 96.00 95 ILE A CA 1
ATOM 718 C C . ILE A 1 95 ? 1.335 6.778 -9.451 1.00 96.00 95 ILE A C 1
ATOM 720 O O . ILE A 1 95 ? 1.357 5.892 -8.595 1.00 96.00 95 ILE A O 1
ATOM 724 N N . ASN A 1 96 ? 0.539 7.837 -9.363 1.00 97.06 96 ASN A N 1
ATOM 725 C CA . ASN A 1 96 ? -0.341 8.098 -8.228 1.00 97.06 96 ASN A CA 1
ATOM 726 C C . ASN A 1 96 ? -1.784 7.808 -8.625 1.00 97.06 96 ASN A C 1
ATOM 728 O O . ASN A 1 96 ? -2.217 8.263 -9.679 1.00 97.06 96 ASN A O 1
ATOM 732 N N . PHE A 1 97 ? -2.508 7.107 -7.759 1.00 97.69 97 PHE A N 1
ATOM 733 C CA . PHE A 1 97 ? -3.916 6.758 -7.908 1.00 97.69 97 PHE A CA 1
ATOM 734 C C . PHE A 1 97 ? -4.733 7.412 -6.795 1.00 97.69 97 PHE A C 1
ATOM 736 O O . PHE A 1 97 ? -4.316 7.443 -5.631 1.00 97.69 97 PHE A O 1
ATOM 743 N N . GLY A 1 98 ? -5.909 7.919 -7.152 1.00 96.50 98 GLY A N 1
ATOM 744 C CA . GLY A 1 98 ? -6.890 8.450 -6.216 1.00 96.50 98 GLY A CA 1
ATOM 745 C C . GLY A 1 98 ? -8.305 8.130 -6.678 1.00 96.50 98 GLY A C 1
ATOM 746 O O . GLY A 1 98 ? -8.642 8.363 -7.838 1.00 96.50 98 GLY A O 1
ATOM 747 N N . ARG A 1 99 ? -9.132 7.607 -5.772 1.00 95.69 99 ARG A N 1
ATOM 748 C CA . ARG A 1 99 ? -10.551 7.367 -6.033 1.00 95.69 99 ARG A CA 1
ATOM 749 C C . ARG A 1 99 ? -11.256 8.704 -6.283 1.00 95.69 99 ARG A C 1
ATOM 751 O O . ARG A 1 99 ? -11.140 9.615 -5.463 1.00 95.69 99 ARG A O 1
ATOM 758 N N . GLU A 1 100 ? -11.976 8.821 -7.398 1.00 89.31 100 GLU A N 1
ATOM 759 C CA . GLU A 1 100 ? -12.644 10.068 -7.810 1.00 89.31 100 GLU A CA 1
ATOM 760 C C . GLU A 1 100 ? -13.702 10.498 -6.790 1.00 89.31 100 GLU A C 1
ATOM 762 O O . GLU A 1 100 ? -13.721 11.637 -6.320 1.00 89.31 100 GLU A O 1
ATOM 767 N N . GLU A 1 101 ? -14.529 9.543 -6.370 1.00 87.19 101 GLU A N 1
ATOM 768 C CA . GLU A 1 101 ? -15.441 9.679 -5.241 1.00 87.19 101 GLU A CA 1
ATOM 769 C C . GLU A 1 101 ? -14.882 8.894 -4.049 1.00 87.19 101 GLU A C 1
ATOM 771 O O . GLU A 1 101 ? -15.265 7.750 -3.812 1.00 87.19 101 GLU A O 1
ATOM 776 N N . GLY A 1 102 ? -13.940 9.493 -3.308 1.00 79.25 102 GLY A N 1
ATOM 777 C CA . GLY A 1 102 ? -13.336 8.857 -2.126 1.00 79.25 102 GLY A CA 1
ATOM 778 C C . GLY A 1 102 ? -14.391 8.324 -1.149 1.00 79.25 102 GLY A C 1
ATOM 779 O O . GLY A 1 102 ? -15.320 9.057 -0.803 1.00 79.25 102 GLY A O 1
ATOM 780 N N . GLN A 1 103 ? -14.262 7.069 -0.726 1.00 85.19 103 GLN A N 1
ATOM 781 C CA . GLN A 1 103 ? -15.136 6.438 0.265 1.00 85.19 103 GLN A CA 1
ATOM 782 C C . GLN A 1 103 ? -14.867 6.976 1.672 1.00 85.19 103 GLN A C 1
ATOM 784 O O . GLN A 1 103 ? -15.798 7.145 2.451 1.00 85.19 103 GLN A O 1
ATOM 789 N N . PHE A 1 104 ? -13.607 7.292 1.960 1.00 85.12 104 PHE A N 1
ATOM 790 C CA . PHE A 1 104 ? -13.116 7.753 3.249 1.00 85.12 104 PHE A CA 1
ATOM 791 C C . PHE A 1 104 ? -12.932 9.267 3.184 1.00 85.12 104 PHE A C 1
ATOM 793 O O . PHE A 1 104 ? -12.051 9.793 2.488 1.00 85.12 104 PHE A O 1
ATOM 800 N N . LYS A 1 105 ? -13.833 9.988 3.853 1.00 85.38 105 LYS A N 1
ATOM 801 C CA . LYS A 1 105 ? -13.851 11.452 3.857 1.00 85.38 105 LYS A CA 1
ATOM 802 C C . LYS A 1 105 ? -12.914 12.036 4.900 1.00 85.38 105 LYS A C 1
ATOM 804 O O . LYS A 1 105 ? -12.481 13.163 4.690 1.00 85.38 105 LYS A O 1
ATOM 809 N N . GLY A 1 106 ? -12.559 11.262 5.922 1.00 83.19 106 GLY A N 1
ATOM 810 C CA . GLY A 1 106 ? -11.742 11.713 7.033 1.00 83.19 106 GLY A CA 1
ATOM 811 C C . GLY A 1 106 ? -10.270 11.946 6.731 1.00 83.19 106 GLY A C 1
ATOM 812 O O . GLY A 1 106 ? -9.743 11.596 5.667 1.00 83.19 106 GLY A O 1
ATOM 813 N N . GLU A 1 107 ? -9.585 12.553 7.692 1.00 80.31 107 GLU A N 1
ATOM 814 C CA . GLU A 1 107 ? -8.166 12.867 7.596 1.00 80.31 107 GLU A CA 1
ATOM 815 C C . GLU A 1 107 ? -7.296 11.599 7.508 1.00 80.31 107 GLU A C 1
ATOM 817 O O . GLU A 1 107 ? -7.684 10.483 7.870 1.00 80.31 107 GLU A O 1
ATOM 822 N N . ASN A 1 108 ? -6.088 11.780 6.977 1.00 81.81 108 ASN A N 1
ATOM 823 C CA . ASN A 1 108 ? -5.025 10.791 7.083 1.00 81.81 108 ASN A CA 1
ATOM 824 C C . ASN A 1 108 ? -4.289 11.041 8.407 1.00 81.81 108 ASN A C 1
ATOM 826 O O . ASN A 1 108 ? -3.567 12.033 8.517 1.00 81.81 108 ASN A O 1
ATOM 830 N N . HIS A 1 109 ? -4.415 10.126 9.373 1.00 89.75 109 HIS A N 1
ATOM 831 C CA . HIS A 1 109 ? -3.711 10.189 10.669 1.00 89.75 109 HIS A CA 1
ATOM 832 C C . HIS A 1 109 ? -2.219 9.814 10.569 1.00 89.75 109 HIS A C 1
ATOM 834 O O . HIS A 1 109 ? -1.524 9.618 11.565 1.00 89.75 109 HIS A O 1
ATOM 840 N N . GLY A 1 110 ? -1.709 9.732 9.342 1.00 92.75 110 GLY A N 1
ATOM 841 C CA . GLY A 1 110 ? -0.331 9.451 8.976 1.00 92.75 110 GLY A CA 1
ATOM 842 C C . GLY A 1 110 ? -0.070 7.996 8.597 1.00 92.75 110 GLY A C 1
ATOM 843 O O . GLY A 1 110 ? 1.045 7.665 8.184 1.00 92.75 110 GLY A O 1
ATOM 844 N N . ASP A 1 111 ? -1.067 7.128 8.731 1.00 96.06 111 ASP A N 1
ATOM 845 C CA . ASP A 1 111 ? -0.920 5.686 8.596 1.00 96.06 111 ASP A CA 1
ATOM 846 C C . ASP A 1 111 ? -0.803 5.262 7.137 1.00 96.06 111 ASP A C 1
ATOM 848 O O . ASP A 1 111 ? -1.656 5.532 6.285 1.00 96.06 111 ASP A O 1
ATOM 852 N N . LYS A 1 112 ? 0.278 4.548 6.839 1.00 97.38 112 LYS A N 1
ATOM 853 C CA . LYS A 1 112 ? 0.492 3.965 5.522 1.00 97.38 112 LYS A CA 1
ATOM 854 C C . LYS A 1 112 ? 1.217 2.643 5.608 1.00 97.38 112 LYS A C 1
ATOM 856 O O . LYS A 1 112 ? 2.018 2.398 6.513 1.00 97.38 112 LYS A O 1
ATOM 861 N N . VAL A 1 113 ? 0.978 1.830 4.591 1.00 98.38 113 VAL A N 1
ATOM 862 C CA . VAL A 1 113 ? 1.753 0.621 4.349 1.00 98.38 113 VAL A CA 1
ATOM 863 C C . VAL A 1 113 ? 2.522 0.733 3.045 1.00 98.38 113 VAL A C 1
ATOM 865 O O . VAL A 1 113 ? 2.084 1.382 2.091 1.00 98.38 113 VAL A O 1
ATOM 868 N N . HIS A 1 114 ? 3.683 0.097 3.009 1.00 98.69 114 HIS A N 1
ATOM 869 C CA . HIS A 1 114 ? 4.443 -0.125 1.797 1.00 98.69 114 HIS A CA 1
ATOM 870 C C . HIS A 1 114 ? 4.417 -1.607 1.439 1.00 98.69 114 HIS A C 1
ATOM 872 O O . HIS A 1 114 ? 4.358 -2.462 2.319 1.00 98.69 114 HIS A O 1
ATOM 878 N N . ILE A 1 115 ? 4.486 -1.901 0.142 1.00 98.81 115 ILE A N 1
ATOM 879 C CA . ILE A 1 115 ? 4.630 -3.267 -0.370 1.00 98.81 115 ILE A CA 1
ATOM 880 C C . ILE A 1 115 ? 5.995 -3.353 -1.048 1.00 98.81 115 ILE A C 1
ATOM 882 O O . ILE A 1 115 ? 6.281 -2.581 -1.971 1.00 98.81 115 ILE A O 1
ATOM 886 N N . SER A 1 116 ? 6.832 -4.270 -0.568 1.00 98.69 116 SER A N 1
ATOM 887 C CA . SER A 1 116 ? 8.180 -4.528 -1.069 1.00 98.69 116 SER A CA 1
ATOM 888 C C . SER A 1 116 ? 8.225 -5.827 -1.866 1.00 98.69 116 SER A C 1
ATOM 890 O O . SER A 1 116 ? 8.109 -6.914 -1.306 1.00 98.69 116 SER A O 1
ATOM 892 N N . VAL A 1 117 ? 8.488 -5.720 -3.164 1.00 98.56 117 VAL A N 1
ATOM 893 C CA . VAL A 1 117 ? 8.696 -6.863 -4.072 1.00 98.56 117 VAL A CA 1
ATOM 894 C C . VAL A 1 117 ? 10.086 -6.797 -4.696 1.00 98.56 117 VAL A C 1
ATOM 896 O O . VAL A 1 117 ? 10.708 -5.731 -4.704 1.00 98.56 117 VAL A O 1
ATOM 899 N N . LYS A 1 118 ? 10.611 -7.903 -5.233 1.00 97.25 118 LYS A N 1
ATOM 900 C CA . LYS A 1 118 ? 11.823 -7.810 -6.058 1.00 97.25 118 LYS A CA 1
ATOM 901 C C . LYS A 1 118 ? 11.576 -6.871 -7.229 1.00 97.25 118 LYS A C 1
ATOM 903 O O . LYS A 1 118 ? 10.529 -6.922 -7.873 1.00 97.25 118 LYS A O 1
ATOM 908 N N . LYS A 1 119 ? 12.566 -6.033 -7.526 1.00 95.00 119 LYS A N 1
ATOM 909 C CA . LYS A 1 119 ? 12.489 -5.020 -8.582 1.00 95.00 119 LYS A CA 1
ATOM 910 C C . LYS A 1 119 ? 12.084 -5.615 -9.930 1.00 95.00 119 LYS A C 1
ATOM 912 O O . LYS A 1 119 ? 11.303 -5.013 -10.661 1.00 95.00 119 LYS A O 1
ATOM 917 N N . GLU A 1 120 ? 12.596 -6.801 -10.242 1.00 96.00 120 GLU A N 1
ATOM 918 C CA . GLU A 1 120 ? 12.330 -7.533 -11.481 1.00 96.00 120 GLU A CA 1
ATOM 919 C C . GLU A 1 120 ? 10.886 -8.045 -11.571 1.00 96.00 120 GLU A C 1
ATOM 921 O O . GLU A 1 120 ? 10.409 -8.324 -12.665 1.00 96.00 120 GLU A O 1
ATOM 926 N N . HIS A 1 121 ? 10.184 -8.144 -10.440 1.00 97.56 121 HIS A N 1
ATOM 927 C CA . HIS A 1 121 ? 8.811 -8.633 -10.352 1.00 97.56 121 HIS A CA 1
ATOM 928 C C . HIS A 1 121 ? 7.779 -7.514 -10.197 1.00 97.56 121 HIS A C 1
ATOM 930 O O . HIS A 1 121 ? 6.606 -7.816 -10.014 1.00 97.56 121 HIS A O 1
ATOM 936 N N . LEU A 1 122 ? 8.160 -6.231 -10.270 1.00 97.06 122 LEU A N 1
ATOM 937 C CA . LEU A 1 122 ? 7.211 -5.135 -10.039 1.00 97.06 122 LEU A CA 1
ATOM 938 C C . LEU A 1 122 ? 6.002 -5.174 -10.987 1.00 97.06 122 LEU A C 1
ATOM 940 O O . LEU A 1 122 ? 4.879 -4.956 -10.545 1.00 97.06 122 LEU A O 1
ATOM 944 N N . GLU A 1 123 ? 6.223 -5.464 -12.269 1.00 96.81 123 GLU A N 1
ATOM 945 C CA . GLU A 1 123 ? 5.144 -5.589 -13.257 1.00 96.81 123 GLU A CA 1
ATOM 946 C C . GLU A 1 123 ? 4.194 -6.741 -12.904 1.00 96.81 123 GLU A C 1
ATOM 948 O O . GLU A 1 123 ? 2.993 -6.536 -12.777 1.00 96.81 123 GLU A O 1
ATOM 953 N N . GLN A 1 124 ? 4.744 -7.925 -12.627 1.00 97.62 124 GLN A N 1
ATOM 954 C CA . GLN A 1 124 ? 3.975 -9.096 -12.200 1.00 97.62 124 GLN A CA 1
ATOM 955 C C . GLN A 1 124 ? 3.216 -8.849 -10.888 1.00 97.62 124 GLN A C 1
ATOM 957 O O . GLN A 1 124 ? 2.072 -9.270 -10.745 1.00 97.62 124 GLN A O 1
ATOM 962 N N . ALA A 1 125 ? 3.838 -8.156 -9.933 1.00 98.38 125 ALA A N 1
ATOM 963 C CA . ALA A 1 125 ? 3.220 -7.781 -8.670 1.00 98.38 125 ALA A CA 1
ATOM 964 C C . ALA A 1 125 ? 2.046 -6.830 -8.887 1.00 98.38 125 ALA A C 1
ATOM 966 O O . ALA A 1 125 ? 0.978 -7.049 -8.322 1.00 98.38 125 ALA A O 1
ATOM 967 N N . PHE A 1 126 ? 2.229 -5.807 -9.727 1.00 98.31 126 PHE A N 1
ATOM 968 C CA . PHE A 1 126 ? 1.169 -4.875 -10.088 1.00 98.31 126 PHE A CA 1
ATOM 969 C C . PHE A 1 126 ? -0.013 -5.618 -10.713 1.00 98.31 126 PHE A C 1
ATOM 971 O O . PHE A 1 126 ? -1.144 -5.456 -10.261 1.00 98.31 126 PHE A O 1
ATOM 978 N N . ASP A 1 127 ? 0.243 -6.480 -11.694 1.00 95.75 127 ASP A N 1
ATOM 979 C CA . ASP A 1 127 ? -0.807 -7.243 -12.366 1.00 95.75 127 ASP A CA 1
ATOM 980 C C . ASP A 1 127 ? -1.542 -8.176 -11.386 1.00 95.75 127 ASP A C 1
ATOM 982 O O . ASP A 1 127 ? -2.767 -8.275 -11.435 1.00 95.75 127 ASP A O 1
ATOM 986 N N . ALA A 1 128 ? -0.822 -8.782 -10.434 1.00 97.75 128 ALA A N 1
ATOM 987 C CA . ALA A 1 128 ? -1.393 -9.669 -9.421 1.00 97.75 128 ALA A CA 1
ATOM 988 C C . ALA A 1 128 ? -2.340 -8.964 -8.433 1.00 97.75 128 ALA A C 1
ATOM 990 O O . ALA A 1 128 ? -3.322 -9.571 -8.005 1.00 97.75 128 ALA A O 1
ATOM 991 N N . ILE A 1 129 ? -2.062 -7.708 -8.057 1.00 98.38 129 ILE A N 1
ATOM 992 C CA . ILE A 1 129 ? -2.816 -7.004 -6.997 1.00 98.38 129 ILE A CA 1
ATOM 993 C C . ILE A 1 129 ? -3.659 -5.830 -7.498 1.00 98.38 129 ILE A C 1
ATOM 995 O O . ILE A 1 129 ? -4.492 -5.323 -6.750 1.00 98.38 129 ILE A O 1
ATOM 999 N N . SER A 1 130 ? -3.497 -5.392 -8.749 1.00 97.56 130 SER A N 1
ATOM 1000 C CA . SER A 1 130 ? -4.250 -4.263 -9.322 1.00 97.56 130 SER A CA 1
ATOM 1001 C C . SER A 1 130 ? -5.763 -4.464 -9.230 1.00 97.56 130 SER A C 1
ATOM 1003 O O . SER A 1 130 ? -6.488 -3.510 -8.957 1.00 97.56 130 SER A O 1
ATOM 1005 N N . GLY A 1 131 ? -6.239 -5.708 -9.360 1.00 97.81 131 GLY A N 1
ATOM 1006 C CA . GLY A 1 131 ? -7.654 -6.054 -9.210 1.00 97.81 131 GLY A CA 1
ATOM 1007 C C . GLY A 1 131 ? -8.202 -5.767 -7.812 1.00 97.81 131 GLY A C 1
ATOM 1008 O O . GLY A 1 131 ? -9.345 -5.330 -7.683 1.00 97.81 131 GLY A O 1
ATOM 1009 N N . LEU A 1 132 ? -7.379 -5.973 -6.780 1.00 98.19 132 LEU A N 1
ATOM 1010 C CA . LEU A 1 132 ? -7.693 -5.633 -5.392 1.00 98.19 132 LEU A CA 1
ATOM 1011 C C . LEU A 1 132 ? -7.575 -4.122 -5.166 1.00 98.19 132 LEU A C 1
ATOM 1013 O O . LEU A 1 132 ? -8.490 -3.516 -4.620 1.00 98.19 132 LEU A O 1
ATOM 1017 N N . LEU A 1 133 ? -6.487 -3.495 -5.623 1.00 98.06 133 LEU A N 1
ATOM 1018 C CA . LEU A 1 133 ? -6.234 -2.060 -5.424 1.00 98.06 133 LEU A CA 1
ATOM 1019 C C . LEU A 1 133 ? -7.295 -1.164 -6.077 1.00 98.06 133 LEU A C 1
ATOM 1021 O O . LEU A 1 133 ? -7.691 -0.161 -5.488 1.00 98.06 133 LEU A O 1
ATOM 1025 N N . LEU A 1 134 ? -7.773 -1.544 -7.265 1.00 97.19 134 LEU A N 1
ATOM 1026 C CA . LEU A 1 134 ? -8.822 -0.844 -8.015 1.00 97.19 134 LEU A CA 1
ATOM 1027 C C . LEU A 1 134 ? -10.234 -1.337 -7.663 1.00 97.19 134 LEU A C 1
ATOM 1029 O O . LEU A 1 134 ? -11.212 -0.934 -8.287 1.00 97.19 134 LEU A O 1
ATOM 1033 N N . SER A 1 135 ? -10.365 -2.219 -6.670 1.00 96.94 135 SER A N 1
ATOM 1034 C CA . SER A 1 135 ? -11.657 -2.761 -6.264 1.00 96.94 135 SER A CA 1
ATOM 1035 C C . SER A 1 135 ? -12.613 -1.648 -5.794 1.00 96.94 135 SER A C 1
ATOM 1037 O O . SER A 1 135 ? -12.219 -0.770 -5.008 1.00 96.94 135 SER A O 1
ATOM 1039 N N . PRO A 1 136 ? -13.910 -1.710 -6.159 1.00 94.56 136 PRO A N 1
ATOM 1040 C CA . PRO A 1 136 ? -14.929 -0.880 -5.519 1.00 94.56 136 PRO A CA 1
ATOM 1041 C C . PRO A 1 136 ? -15.068 -1.181 -4.019 1.00 94.56 136 PRO A C 1
ATOM 1043 O O . PRO A 1 136 ? -15.585 -0.348 -3.283 1.00 94.56 136 PRO A O 1
ATOM 1046 N N . ASP A 1 137 ?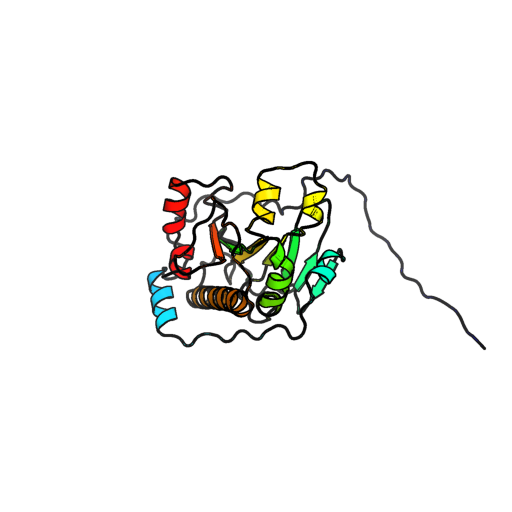 -14.596 -2.339 -3.553 1.00 95.62 137 ASP A N 1
ATOM 1047 C CA . ASP A 1 137 ? -14.623 -2.737 -2.146 1.00 95.62 137 ASP A CA 1
ATOM 1048 C C . ASP A 1 137 ? -13.288 -2.467 -1.424 1.00 95.62 137 ASP A C 1
ATOM 1050 O O . ASP A 1 137 ? -13.212 -2.700 -0.217 1.00 95.62 137 ASP A O 1
ATOM 1054 N N . SER A 1 138 ? -12.254 -1.965 -2.116 1.00 96.75 138 SER A N 1
ATOM 1055 C CA . SER A 1 138 ? -10.957 -1.616 -1.513 1.00 96.75 138 SER A CA 1
ATOM 1056 C C . SER A 1 138 ? -11.126 -0.567 -0.404 1.00 96.75 138 SER A C 1
ATOM 1058 O O . SER A 1 138 ? -11.723 0.480 -0.667 1.00 96.75 138 SER A O 1
ATOM 1060 N N . PRO A 1 139 ? -10.571 -0.788 0.806 1.00 96.38 139 PRO A N 1
ATOM 1061 C CA . PRO A 1 139 ? -10.560 0.205 1.879 1.00 96.38 139 PRO A CA 1
ATOM 1062 C C . PRO A 1 139 ? -9.509 1.313 1.665 1.00 96.38 139 PRO A C 1
ATOM 1064 O O . PRO A 1 139 ? -9.271 2.116 2.561 1.00 96.38 139 PRO A O 1
ATOM 1067 N N . ILE A 1 140 ? -8.846 1.350 0.503 1.00 97.44 140 ILE A N 1
ATOM 1068 C CA . ILE A 1 140 ? -7.756 2.277 0.193 1.00 97.44 140 ILE A CA 1
ATOM 1069 C C . ILE A 1 140 ? -8.166 3.177 -0.973 1.00 97.44 140 ILE A C 1
ATOM 1071 O O . ILE A 1 140 ? -8.203 2.750 -2.127 1.00 97.44 140 ILE A O 1
ATOM 1075 N N . ASP A 1 141 ? -8.424 4.451 -0.679 1.00 96.56 141 ASP A N 1
ATOM 1076 C CA . ASP A 1 141 ? -8.796 5.448 -1.692 1.00 96.56 141 ASP A CA 1
ATOM 1077 C C . ASP A 1 141 ? -7.602 6.056 -2.421 1.00 96.56 141 ASP A C 1
ATOM 1079 O O . ASP A 1 141 ? -7.749 6.581 -3.524 1.00 96.56 141 ASP A O 1
ATOM 1083 N N . LYS A 1 142 ? -6.421 6.042 -1.800 1.00 97.19 142 LYS A N 1
ATOM 1084 C CA . LYS A 1 142 ? -5.222 6.671 -2.347 1.00 97.19 142 LYS A CA 1
ATOM 1085 C C . LYS A 1 142 ? -4.034 5.746 -2.195 1.00 97.19 142 LYS A C 1
ATOM 1087 O O . LYS A 1 142 ? -3.725 5.274 -1.102 1.00 97.19 142 LYS A O 1
ATOM 1092 N N . TRP A 1 143 ? -3.337 5.531 -3.297 1.00 98.31 143 TRP A N 1
ATOM 1093 C CA . TRP A 1 143 ? -2.130 4.724 -3.330 1.00 98.31 143 TRP A CA 1
ATOM 1094 C C . TRP A 1 143 ? -1.238 5.166 -4.485 1.00 98.31 143 TRP A C 1
ATOM 1096 O O . TRP A 1 143 ? -1.625 5.961 -5.340 1.00 98.31 143 TRP A O 1
ATOM 1106 N N . LYS A 1 144 ? 0.002 4.700 -4.493 1.00 97.50 144 LYS A N 1
ATOM 1107 C CA . LYS A 1 144 ? 0.942 4.964 -5.581 1.00 97.50 144 LYS A CA 1
ATOM 1108 C C . LYS A 1 144 ? 1.853 3.776 -5.797 1.00 97.50 144 LYS A C 1
ATOM 1110 O O . LYS A 1 144 ? 2.089 3.009 -4.866 1.00 97.50 144 LYS A O 1
ATOM 1115 N N . VAL A 1 145 ? 2.386 3.669 -7.007 1.00 97.88 145 VAL A N 1
ATOM 1116 C CA . VAL A 1 145 ? 3.395 2.678 -7.387 1.00 97.88 145 VAL A CA 1
ATOM 1117 C C . VAL A 1 145 ? 4.599 3.372 -8.022 1.00 97.88 145 VAL A C 1
ATOM 1119 O O . VAL A 1 145 ? 4.444 4.340 -8.765 1.00 97.88 145 VAL A O 1
ATOM 1122 N N . THR A 1 146 ? 5.814 2.917 -7.731 1.00 95.44 146 THR A N 1
ATOM 1123 C CA . THR A 1 146 ? 7.043 3.452 -8.326 1.00 95.44 146 THR A CA 1
ATOM 1124 C C . THR A 1 146 ? 7.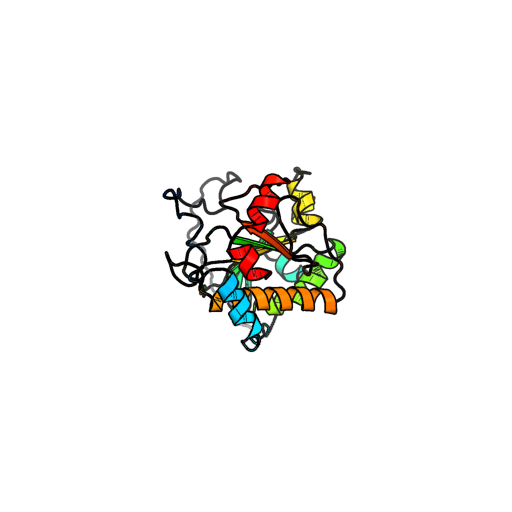021 3.276 -9.844 1.00 95.44 146 THR A C 1
ATOM 1126 O O . THR A 1 146 ? 6.730 2.195 -10.351 1.00 95.44 146 THR A O 1
ATOM 1129 N N . ASN A 1 147 ? 7.409 4.315 -10.581 1.00 93.19 147 ASN A N 1
ATOM 1130 C CA . ASN A 1 147 ? 7.779 4.244 -11.990 1.00 93.19 147 ASN A CA 1
ATOM 1131 C C . ASN A 1 147 ? 9.291 3.977 -12.095 1.00 93.19 147 ASN A C 1
ATOM 1133 O O . ASN A 1 147 ? 10.109 4.892 -11.961 1.00 93.19 147 ASN A O 1
ATOM 1137 N N . LEU A 1 148 ? 9.674 2.717 -12.333 1.00 88.50 148 LEU A N 1
ATOM 1138 C CA . LEU A 1 148 ? 11.086 2.316 -12.375 1.00 88.50 148 LEU A CA 1
ATOM 1139 C C . LEU A 1 148 ? 11.871 2.971 -13.519 1.00 88.50 148 LEU A C 1
ATOM 1141 O O . LEU A 1 148 ? 13.093 3.068 -13.423 1.00 88.50 148 LEU A O 1
ATOM 1145 N N . ASP A 1 149 ? 11.217 3.456 -14.574 1.00 85.19 149 ASP A N 1
ATOM 1146 C CA . ASP A 1 149 ? 11.908 4.163 -15.656 1.00 85.19 149 ASP A CA 1
ATOM 1147 C C . ASP A 1 149 ? 12.254 5.601 -15.254 1.00 85.19 149 ASP A C 1
ATOM 1149 O O . ASP A 1 149 ? 13.358 6.070 -15.538 1.00 85.19 149 ASP A O 1
ATOM 1153 N N . SER A 1 150 ? 11.391 6.248 -14.467 1.00 75.56 150 SER A N 1
ATOM 1154 C CA . SER A 1 150 ? 11.658 7.567 -13.879 1.00 75.56 150 SER A CA 1
ATOM 1155 C C . SER A 1 150 ? 12.792 7.547 -12.844 1.00 75.56 150 SER A C 1
ATOM 1157 O O . SER A 1 150 ? 13.484 8.548 -12.682 1.00 75.56 150 SER A O 1
ATOM 1159 N N . THR A 1 151 ? 13.063 6.403 -12.199 1.00 64.00 151 THR A N 1
ATOM 1160 C CA . THR A 1 151 ? 14.195 6.260 -11.253 1.00 64.00 151 THR A CA 1
ATOM 1161 C C . THR A 1 151 ? 15.577 6.197 -11.913 1.00 64.00 151 THR A C 1
ATOM 1163 O O . THR A 1 151 ? 16.587 6.311 -11.224 1.00 64.00 151 THR A O 1
ATOM 1166 N N . LYS A 1 152 ? 15.652 6.008 -13.240 1.00 60.22 152 LYS A N 1
ATOM 1167 C CA . LYS A 1 152 ? 16.923 5.870 -13.980 1.00 60.22 152 LYS A CA 1
ATOM 1168 C C . LYS A 1 152 ? 17.502 7.212 -14.445 1.00 60.22 152 LYS A C 1
ATOM 1170 O O . LYS A 1 152 ? 18.677 7.266 -14.796 1.00 60.22 152 LYS A O 1
ATOM 1175 N N . GLY A 1 153 ? 16.677 8.263 -14.497 1.00 49.59 153 GLY A N 1
ATOM 1176 C CA . GLY A 1 153 ? 17.018 9.561 -15.095 1.00 49.59 153 GLY A CA 1
ATOM 1177 C C . GLY A 1 153 ? 17.245 10.705 -14.104 1.00 49.59 153 GLY A C 1
ATOM 1178 O O . GLY A 1 153 ? 17.780 11.741 -14.497 1.00 49.59 153 GLY A O 1
ATOM 1179 N N . SER A 1 154 ? 16.877 10.547 -12.830 1.00 48.28 154 SER A N 1
ATOM 1180 C CA . SER A 1 154 ? 17.235 11.522 -11.802 1.00 48.28 154 SER A CA 1
ATOM 1181 C C . SER A 1 154 ? 18.723 11.383 -11.477 1.00 48.28 154 SER A C 1
ATOM 1183 O O . SER A 1 154 ? 19.174 10.325 -11.050 1.00 48.28 154 SER A O 1
ATOM 1185 N N . VAL A 1 155 ? 19.483 12.472 -11.639 1.00 40.62 155 VAL A N 1
ATOM 1186 C CA . VAL A 1 155 ? 20.898 12.611 -11.216 1.00 40.62 155 VAL A CA 1
ATOM 1187 C C . VAL A 1 155 ? 21.092 12.266 -9.729 1.00 40.62 155 VAL A C 1
ATOM 1189 O O . VAL A 1 155 ? 22.203 11.997 -9.274 1.00 40.62 155 VAL A O 1
ATOM 1192 N N . ASP A 1 156 ? 19.996 12.204 -8.983 1.00 43.94 156 ASP A N 1
ATOM 1193 C CA . ASP A 1 156 ? 19.948 11.710 -7.629 1.00 43.94 156 ASP A CA 1
ATOM 1194 C C . ASP A 1 156 ? 19.937 10.170 -7.608 1.00 43.94 156 ASP A C 1
ATOM 1196 O O . ASP A 1 156 ? 18.906 9.506 -7.495 1.00 43.94 156 ASP A O 1
ATOM 1200 N N . THR A 1 157 ? 21.138 9.595 -7.658 1.00 48.19 157 THR A N 1
ATOM 1201 C CA . THR A 1 157 ? 21.450 8.254 -7.124 1.00 48.19 157 THR A CA 1
ATOM 1202 C C . THR A 1 157 ? 21.303 8.234 -5.590 1.00 48.19 157 THR A C 1
ATOM 1204 O O . THR A 1 157 ? 22.106 7.637 -4.873 1.00 48.19 157 THR A O 1
ATOM 1207 N N . SER A 1 158 ? 20.295 8.930 -5.058 1.00 59.25 158 SER A N 1
ATOM 1208 C CA . SER A 1 158 ? 20.051 9.038 -3.631 1.00 59.25 158 SER A CA 1
ATOM 1209 C C . SER A 1 158 ? 19.552 7.726 -3.065 1.00 59.25 158 SER A C 1
ATOM 1211 O O . SER A 1 158 ? 18.918 6.899 -3.726 1.00 59.25 158 SER A O 1
ATOM 1213 N N . ASN A 1 159 ? 19.765 7.588 -1.760 1.00 64.00 159 ASN A N 1
ATOM 1214 C CA . ASN A 1 159 ? 19.164 6.544 -0.943 1.00 64.00 159 ASN A CA 1
ATOM 1215 C C . ASN A 1 159 ? 17.647 6.406 -1.174 1.00 64.00 159 ASN A C 1
ATOM 1217 O O . ASN A 1 159 ? 17.121 5.309 -1.012 1.00 64.00 159 ASN A O 1
ATOM 1221 N N . LEU A 1 160 ? 16.950 7.472 -1.595 1.00 67.19 160 LEU A N 1
ATOM 1222 C CA . LEU A 1 160 ? 15.527 7.425 -1.919 1.00 67.19 160 LEU A CA 1
ATOM 1223 C C . LEU A 1 160 ? 15.242 6.596 -3.179 1.00 67.19 160 LEU A C 1
ATOM 1225 O O . LEU A 1 160 ? 14.396 5.709 -3.120 1.00 67.19 160 LEU A O 1
ATOM 1229 N N . ALA A 1 161 ? 15.960 6.830 -4.283 1.00 70.94 161 ALA A N 1
ATOM 1230 C CA . ALA A 1 161 ? 15.774 6.083 -5.529 1.00 70.94 161 ALA A CA 1
ATOM 1231 C C . ALA A 1 161 ? 16.047 4.584 -5.337 1.00 70.94 161 ALA A C 1
ATOM 1233 O O . ALA A 1 161 ? 15.302 3.741 -5.840 1.00 70.94 161 ALA A O 1
ATOM 1234 N N . ARG A 1 162 ? 17.074 4.240 -4.547 1.00 73.81 162 ARG A N 1
ATOM 1235 C CA . ARG A 1 162 ? 17.358 2.847 -4.179 1.00 73.81 162 ARG A CA 1
ATOM 1236 C C . ARG A 1 162 ? 16.259 2.267 -3.290 1.00 73.81 162 ARG A C 1
ATOM 1238 O O . ARG A 1 162 ? 15.746 1.196 -3.585 1.00 73.81 162 ARG A O 1
ATOM 1245 N N . ARG A 1 163 ? 15.837 3.004 -2.258 1.00 83.00 163 ARG A N 1
ATOM 1246 C CA . ARG A 1 163 ? 14.787 2.570 -1.327 1.00 83.00 163 ARG A CA 1
ATOM 1247 C C . ARG A 1 163 ? 13.488 2.206 -2.035 1.00 83.00 163 ARG A C 1
ATOM 1249 O O . ARG A 1 163 ? 12.908 1.199 -1.667 1.00 83.00 163 ARG A O 1
ATOM 1256 N N . VAL A 1 164 ? 13.040 3.017 -2.996 1.00 84.44 164 VAL A N 1
ATOM 1257 C CA . VAL A 1 164 ? 11.743 2.834 -3.678 1.00 84.44 164 VAL A CA 1
ATOM 1258 C C . VAL A 1 164 ? 11.830 1.956 -4.930 1.00 84.44 164 VAL A C 1
ATOM 1260 O O . VAL A 1 164 ? 10.823 1.768 -5.611 1.00 84.44 164 VAL A O 1
ATOM 1263 N N . SER A 1 165 ? 13.028 1.458 -5.268 1.00 85.94 165 SER A N 1
ATOM 1264 C CA . SER A 1 165 ? 13.240 0.504 -6.365 1.00 85.94 165 SER A CA 1
ATOM 1265 C C . SER A 1 165 ? 13.603 -0.898 -5.875 1.00 85.94 165 SER A C 1
ATOM 1267 O O . SER A 1 165 ? 13.093 -1.860 -6.446 1.00 85.94 165 SER A O 1
ATOM 1269 N N . ASP A 1 166 ? 14.404 -1.021 -4.812 1.00 88.94 166 ASP A N 1
ATOM 1270 C CA . ASP A 1 166 ? 14.732 -2.297 -4.153 1.00 88.94 166 ASP A CA 1
ATOM 1271 C C . ASP A 1 166 ? 13.574 -2.808 -3.267 1.00 88.94 166 ASP A C 1
ATOM 1273 O O . ASP A 1 166 ? 13.514 -3.992 -2.933 1.00 88.94 166 ASP A O 1
ATOM 1277 N N . GLY A 1 167 ? 12.654 -1.919 -2.886 1.00 92.06 167 GLY A N 1
ATOM 1278 C CA . GLY A 1 167 ? 11.468 -2.213 -2.091 1.00 92.06 167 GLY A CA 1
ATOM 1279 C C . GLY A 1 167 ? 10.526 -1.017 -2.016 1.00 92.06 167 GLY A C 1
ATOM 1280 O O . GLY A 1 167 ? 10.692 -0.052 -2.759 1.00 92.06 167 GLY A O 1
ATOM 1281 N N . ALA A 1 168 ? 9.523 -1.086 -1.139 1.00 96.25 168 ALA A N 1
ATOM 1282 C CA . ALA A 1 168 ? 8.521 -0.047 -0.908 1.00 96.25 168 ALA A CA 1
ATOM 1283 C C . ALA A 1 168 ? 7.942 0.555 -2.201 1.00 96.25 168 ALA A C 1
ATOM 1285 O O . ALA A 1 168 ? 7.690 1.762 -2.276 1.00 96.25 168 ALA A O 1
ATOM 1286 N N . GLN A 1 169 ? 7.788 -0.275 -3.238 1.00 97.75 169 GLN A N 1
ATOM 1287 C CA . GLN A 1 169 ? 7.404 0.196 -4.562 1.00 97.75 169 GLN A CA 1
ATOM 1288 C C . GLN A 1 169 ? 5.949 0.635 -4.587 1.00 97.75 169 GLN A C 1
ATOM 1290 O O . GLN A 1 169 ? 5.613 1.539 -5.341 1.00 97.75 169 GLN A O 1
ATOM 1295 N N . PHE A 1 170 ? 5.097 0.038 -3.755 1.00 98.69 170 PHE A N 1
ATOM 1296 C CA . PHE A 1 170 ? 3.736 0.513 -3.541 1.00 98.69 170 PHE A CA 1
ATOM 1297 C C . PHE A 1 170 ? 3.655 1.252 -2.210 1.00 98.69 170 PHE A C 1
ATOM 1299 O O . PHE A 1 170 ? 4.311 0.871 -1.243 1.00 98.69 170 PHE A O 1
ATOM 1306 N N . THR A 1 171 ? 2.845 2.305 -2.149 1.00 98.50 171 THR A N 1
ATOM 1307 C CA . THR A 1 171 ? 2.461 2.977 -0.900 1.00 98.50 171 THR A CA 1
ATOM 1308 C C . THR A 1 171 ? 0.949 3.115 -0.869 1.00 98.50 171 THR A C 1
ATOM 1310 O O . THR A 1 171 ? 0.381 3.677 -1.805 1.00 98.50 171 THR A O 1
ATOM 1313 N N . LEU A 1 172 ? 0.312 2.619 0.185 1.00 98.56 172 LEU A N 1
ATOM 1314 C CA . LEU A 1 172 ? -1.135 2.652 0.386 1.00 98.56 172 LEU A CA 1
ATOM 1315 C C . LEU A 1 172 ? -1.418 3.517 1.617 1.00 98.56 172 LEU A C 1
ATOM 1317 O O . LEU A 1 172 ? -0.821 3.293 2.670 1.00 98.56 172 LEU A O 1
ATOM 1321 N N . TYR A 1 173 ? -2.293 4.510 1.472 1.00 96.81 173 TYR A N 1
ATOM 1322 C CA . TYR A 1 173 ? -2.624 5.465 2.531 1.00 96.81 173 TYR A CA 1
ATOM 1323 C C . TYR A 1 173 ? -3.949 5.079 3.189 1.00 96.81 173 TYR A C 1
ATOM 1325 O O . TYR A 1 173 ? -4.955 4.923 2.493 1.00 96.81 173 TYR A O 1
ATOM 1333 N N . ILE A 1 174 ? -3.950 4.944 4.514 1.00 95.44 174 ILE A N 1
ATOM 1334 C CA . ILE A 1 174 ? -5.146 4.640 5.303 1.00 95.44 174 ILE A CA 1
ATOM 1335 C C . ILE A 1 174 ? -5.757 5.978 5.753 1.00 95.44 174 ILE A C 1
ATOM 1337 O O . ILE A 1 174 ? -5.037 6.897 6.137 1.00 95.44 174 ILE A O 1
ATOM 1341 N N . ARG A 1 175 ? -7.079 6.132 5.638 1.00 92.62 175 ARG A N 1
ATOM 1342 C CA . ARG A 1 175 ? -7.808 7.367 5.991 1.00 92.62 175 ARG A CA 1
ATOM 1343 C C . ARG A 1 175 ? -9.055 7.040 6.781 1.00 92.62 175 ARG A C 1
ATOM 1345 O O . ARG A 1 175 ? -9.686 6.041 6.464 1.00 92.62 175 ARG A O 1
ATOM 1352 N N . ALA A 1 176 ? -9.409 7.845 7.775 1.00 91.50 176 ALA A N 1
ATOM 1353 C CA . ALA A 1 176 ? -10.632 7.617 8.541 1.00 91.50 176 ALA A CA 1
ATOM 1354 C C . ALA A 1 176 ? -11.880 7.751 7.648 1.00 91.50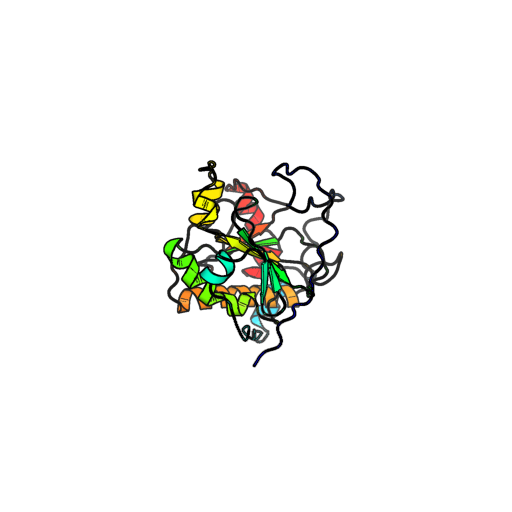 176 ALA A C 1
ATOM 1356 O O . ALA A 1 176 ? -11.875 8.500 6.668 1.00 91.50 176 ALA A O 1
ATOM 1357 N N . GLU A 1 177 ? -12.946 7.014 7.968 1.00 89.69 177 GLU A N 1
ATOM 1358 C CA . GLU A 1 177 ? -14.217 7.086 7.224 1.00 89.69 177 GLU A CA 1
ATOM 1359 C C . GLU A 1 177 ? -14.790 8.506 7.228 1.00 89.69 177 GLU A C 1
ATOM 1361 O O . GLU A 1 177 ? -15.150 9.026 6.170 1.00 89.69 177 GLU A O 1
ATOM 1366 N N . GLU A 1 178 ? -14.768 9.163 8.387 1.00 87.81 178 GLU A N 1
ATOM 1367 C CA . GLU A 1 178 ? -15.378 10.471 8.616 1.00 87.81 178 GLU A CA 1
ATOM 1368 C C . GLU A 1 178 ? -14.360 11.505 9.121 1.00 87.81 178 GLU A C 1
ATOM 1370 O O . GLU A 1 178 ? -13.371 11.182 9.782 1.00 87.81 178 GLU A O 1
ATOM 1375 N N . GLU A 1 179 ? -14.597 12.775 8.790 1.00 86.25 179 GLU A N 1
ATOM 1376 C CA . GLU A 1 179 ? -13.736 13.899 9.181 1.00 86.25 179 GLU A CA 1
ATOM 1377 C C . GLU A 1 179 ? -13.728 14.111 10.697 1.00 86.25 179 GLU A C 1
ATOM 1379 O O . GLU A 1 179 ? -14.781 14.234 11.320 1.00 86.25 179 GLU A O 1
ATOM 1384 N N . GLY A 1 180 ? -12.530 14.201 11.282 1.00 83.25 180 GLY A N 1
ATOM 1385 C CA . GLY A 1 180 ? -12.341 14.411 12.719 1.00 83.25 180 GLY A CA 1
ATOM 1386 C C . GLY A 1 180 ? -12.608 13.183 13.597 1.00 83.25 180 GLY A C 1
ATOM 1387 O O . GLY A 1 180 ? -12.487 13.291 14.817 1.00 83.25 180 GLY A O 1
ATOM 1388 N N . GLU A 1 181 ? -12.934 12.032 13.006 1.00 86.88 181 GLU A N 1
ATOM 1389 C CA . GLU A 1 181 ? -13.227 10.794 13.728 1.00 86.88 181 GLU A CA 1
ATOM 1390 C C . GLU A 1 181 ? -12.028 9.815 13.710 1.00 86.88 181 GLU A C 1
ATOM 1392 O O . GLU A 1 181 ? -11.194 9.840 12.791 1.00 86.88 181 GLU A O 1
ATOM 1397 N N . PRO A 1 182 ? -11.907 8.939 14.728 1.00 88.94 182 PRO A N 1
ATOM 1398 C CA . PRO A 1 182 ? -10.970 7.819 14.697 1.00 88.94 182 PRO A CA 1
ATOM 1399 C C . PRO A 1 182 ? -11.358 6.786 13.631 1.00 88.94 182 PRO A C 1
ATOM 1401 O O . PRO A 1 182 ? -12.491 6.753 13.150 1.00 88.94 182 PRO A O 1
ATOM 1404 N N . TYR A 1 183 ? -10.444 5.863 13.324 1.00 91.56 183 TYR A N 1
ATOM 1405 C CA . TYR A 1 183 ? -10.798 4.674 12.551 1.00 91.56 183 TYR A CA 1
ATOM 1406 C C . TYR A 1 183 ? -11.821 3.821 13.309 1.00 91.56 183 TYR A C 1
ATOM 1408 O O . TYR A 1 183 ? -11.669 3.561 14.514 1.00 91.56 183 TYR A O 1
ATOM 1416 N N . THR A 1 184 ? -12.831 3.336 12.588 1.00 90.88 184 THR A N 1
ATOM 1417 C CA . THR A 1 184 ? -13.801 2.376 13.121 1.00 90.88 184 THR A CA 1
ATOM 1418 C C . THR A 1 184 ? -13.185 0.979 13.209 1.00 90.88 184 THR A C 1
ATOM 1420 O O . THR A 1 184 ? -12.223 0.639 12.510 1.00 90.88 184 THR A O 1
ATOM 1423 N N . THR A 1 185 ? -13.731 0.144 14.093 1.00 90.38 185 THR A N 1
ATOM 1424 C CA . THR A 1 185 ? -13.291 -1.249 14.235 1.00 90.38 185 THR A CA 1
ATOM 1425 C C . THR A 1 185 ? -13.526 -2.016 12.935 1.00 90.38 185 THR A C 1
ATOM 1427 O O . THR A 1 185 ? -12.633 -2.711 12.452 1.00 90.38 185 THR A O 1
ATOM 1430 N N . GLU A 1 186 ? -14.699 -1.843 12.332 1.00 90.00 186 GLU A N 1
ATOM 1431 C CA . GLU A 1 186 ? -15.105 -2.466 11.075 1.00 90.00 186 GLU A CA 1
ATOM 1432 C C . GLU A 1 186 ? -14.167 -2.075 9.927 1.00 90.00 186 GLU A C 1
ATOM 1434 O O . GLU A 1 186 ? -13.740 -2.933 9.148 1.00 90.00 186 GLU A O 1
ATOM 1439 N N . GLN A 1 187 ? -13.777 -0.799 9.859 1.00 92.44 187 GLN A N 1
ATOM 1440 C CA . GLN A 1 187 ? -12.802 -0.317 8.891 1.00 92.44 187 GLN A CA 1
ATOM 1441 C C . GLN A 1 187 ? -11.448 -1.020 9.045 1.00 92.44 187 GLN A C 1
ATOM 1443 O O . GLN A 1 187 ? -10.865 -1.459 8.048 1.00 92.44 187 GLN A O 1
ATOM 1448 N N . LEU A 1 188 ? -10.919 -1.116 10.267 1.00 93.56 188 LEU A N 1
ATOM 1449 C CA . LEU A 1 188 ? -9.604 -1.721 10.499 1.00 93.56 188 LEU A CA 1
ATOM 1450 C C . LEU A 1 188 ? -9.618 -3.232 10.274 1.00 93.56 188 LEU A C 1
ATOM 1452 O O . LEU A 1 188 ? -8.663 -3.754 9.704 1.00 93.56 188 LEU A O 1
ATOM 1456 N N . VAL A 1 189 ? -10.711 -3.921 10.616 1.00 93.00 189 VAL A N 1
ATOM 1457 C CA . VAL A 1 189 ? -10.904 -5.340 10.272 1.00 93.00 189 VAL A CA 1
ATOM 1458 C C . VAL A 1 189 ? -10.888 -5.528 8.754 1.00 93.00 189 VAL A C 1
ATOM 1460 O O . VAL A 1 189 ? -10.121 -6.348 8.245 1.00 93.00 189 VAL A O 1
ATOM 1463 N N . LYS A 1 190 ? -11.653 -4.711 8.017 1.00 94.75 190 LYS A N 1
ATOM 1464 C CA . LYS A 1 190 ? -11.671 -4.739 6.549 1.00 94.75 190 LYS A CA 1
ATOM 1465 C C . LYS A 1 190 ? -10.291 -4.437 5.956 1.00 94.75 190 LYS A C 1
ATOM 1467 O O . LYS A 1 190 ? -9.890 -5.073 4.985 1.00 94.75 190 LYS A O 1
ATOM 1472 N N . THR A 1 191 ? -9.558 -3.490 6.534 1.00 96.00 191 THR A N 1
ATOM 1473 C CA . THR A 1 191 ? -8.212 -3.100 6.081 1.00 96.00 191 THR A CA 1
ATOM 1474 C C . THR A 1 191 ? -7.185 -4.202 6.335 1.00 96.00 191 THR A C 1
ATOM 1476 O O . THR A 1 191 ? -6.422 -4.531 5.432 1.00 96.00 191 THR A O 1
ATOM 1479 N N . HIS A 1 192 ? -7.217 -4.832 7.512 1.00 95.12 192 HIS A N 1
ATOM 1480 C CA . HIS A 1 192 ? -6.405 -6.008 7.830 1.00 95.12 192 HIS A CA 1
ATOM 1481 C C . HIS A 1 192 ? -6.658 -7.111 6.793 1.00 95.12 192 HIS A C 1
ATOM 1483 O O . HIS A 1 192 ? -5.731 -7.564 6.129 1.00 95.12 192 HIS A O 1
ATOM 1489 N N . GLN A 1 193 ? -7.916 -7.487 6.561 1.00 95.38 193 GLN A N 1
ATOM 1490 C CA . GLN A 1 193 ? -8.250 -8.554 5.608 1.00 95.38 193 GLN A CA 1
ATOM 1491 C C . GLN A 1 193 ? -7.847 -8.212 4.172 1.00 95.38 193 GLN A C 1
ATOM 1493 O O . GLN A 1 193 ? -7.415 -9.090 3.432 1.00 95.38 193 GLN A O 1
ATOM 1498 N N . PHE A 1 194 ? -7.933 -6.941 3.781 1.00 98.00 194 PHE A N 1
ATOM 1499 C CA . PHE A 1 194 ? -7.455 -6.489 2.478 1.00 98.00 194 PHE A CA 1
ATOM 1500 C C . PHE A 1 194 ? -5.942 -6.691 2.307 1.00 98.00 194 PHE A C 1
ATOM 1502 O O . PHE A 1 194 ? -5.487 -7.096 1.239 1.00 98.00 194 PHE A O 1
ATOM 1509 N N . PHE A 1 195 ? -5.159 -6.444 3.358 1.00 97.94 195 PHE A N 1
ATOM 1510 C CA . PHE A 1 195 ? -3.715 -6.676 3.349 1.00 97.94 195 PHE A CA 1
ATOM 1511 C C . PHE A 1 195 ? -3.358 -8.165 3.300 1.00 97.94 195 PHE A C 1
ATOM 1513 O O . PHE A 1 195 ? -2.460 -8.533 2.544 1.00 97.94 195 PHE A O 1
ATOM 1520 N N . GLU A 1 196 ? -4.111 -9.029 3.983 1.00 96.38 196 GLU A N 1
ATOM 1521 C CA . GLU A 1 196 ? -3.934 -10.485 3.871 1.00 96.38 196 GLU A CA 1
ATOM 1522 C C . GLU A 1 196 ? -4.251 -11.004 2.457 1.00 96.38 196 GLU A C 1
ATOM 1524 O O . GLU A 1 196 ? -3.542 -11.867 1.937 1.00 96.38 196 GLU A O 1
ATOM 1529 N N . GLU A 1 197 ? -5.267 -10.449 1.787 1.00 97.94 197 GLU A N 1
ATOM 1530 C CA . GLU A 1 197 ? -5.573 -10.777 0.386 1.00 97.94 197 GLU A CA 1
ATOM 1531 C C . GLU A 1 197 ? -4.460 -10.313 -0.568 1.00 97.94 197 GLU A C 1
ATOM 1533 O O . GLU A 1 197 ? -4.127 -11.022 -1.518 1.00 97.94 197 GLU A O 1
ATOM 1538 N N . ILE A 1 198 ? -3.827 -9.163 -0.302 1.00 98.56 198 ILE A N 1
ATOM 1539 C CA . ILE A 1 198 ? -2.652 -8.698 -1.056 1.00 98.56 198 ILE A CA 1
ATOM 1540 C C . ILE A 1 198 ? -1.459 -9.644 -0.858 1.00 98.56 198 ILE A C 1
ATOM 1542 O O . ILE A 1 198 ? -0.859 -10.071 -1.845 1.00 98.56 198 ILE A O 1
ATOM 1546 N N . GLU A 1 199 ? -1.122 -9.992 0.388 1.00 98.56 199 GLU A N 1
ATOM 1547 C CA . GLU A 1 199 ? -0.052 -10.950 0.709 1.00 98.56 199 GLU A CA 1
ATOM 1548 C C . GLU A 1 199 ? -0.298 -12.297 0.010 1.00 98.56 199 GLU A C 1
ATOM 1550 O O . GLU A 1 199 ? 0.580 -12.825 -0.680 1.00 98.56 199 GLU A O 1
ATOM 1555 N N . GLY A 1 200 ? -1.527 -12.816 0.103 1.00 98.19 200 GLY A N 1
ATOM 1556 C CA . GLY A 1 200 ? -1.940 -14.059 -0.542 1.00 98.19 200 GLY A CA 1
ATOM 1557 C C . GLY A 1 200 ? -1.882 -14.001 -2.071 1.00 98.19 200 GLY A C 1
ATOM 1558 O O . GLY A 1 200 ? -1.425 -14.960 -2.705 1.00 98.19 200 GLY A O 1
ATOM 1559 N N . ALA A 1 201 ? -2.299 -12.886 -2.676 1.00 98.44 201 ALA A N 1
ATOM 1560 C CA . ALA A 1 201 ? -2.252 -12.684 -4.120 1.00 98.44 201 ALA A CA 1
ATOM 1561 C C . ALA A 1 201 ? -0.809 -12.647 -4.641 1.00 98.44 201 ALA A C 1
ATOM 1563 O O . ALA A 1 201 ? -0.508 -13.312 -5.635 1.00 98.44 201 ALA A O 1
ATOM 1564 N N . LEU A 1 202 ? 0.096 -11.935 -3.965 1.00 98.69 202 LEU A N 1
ATOM 1565 C CA . LEU A 1 202 ? 1.513 -11.872 -4.340 1.00 98.69 202 LEU A CA 1
ATOM 1566 C C . LEU A 1 202 ? 2.189 -13.241 -4.212 1.00 98.69 202 LEU A C 1
ATOM 1568 O O . LEU A 1 202 ? 2.853 -13.690 -5.151 1.00 98.69 202 LEU A O 1
ATOM 1572 N N . LEU A 1 203 ? 1.940 -13.942 -3.103 1.00 98.19 203 LEU A N 1
ATOM 1573 C CA . LEU A 1 203 ? 2.479 -15.279 -2.864 1.00 98.19 203 LEU A CA 1
ATOM 1574 C C . LEU A 1 203 ? 1.989 -16.289 -3.911 1.00 98.19 203 LEU A C 1
ATOM 1576 O O . LEU A 1 203 ? 2.785 -17.022 -4.497 1.00 98.19 203 LEU A O 1
ATOM 1580 N N . THR A 1 204 ? 0.682 -16.312 -4.186 1.00 98.12 204 THR A N 1
ATOM 1581 C CA . THR A 1 204 ? 0.065 -17.251 -5.144 1.00 98.12 204 THR A CA 1
ATOM 1582 C C . THR A 1 204 ? 0.523 -16.993 -6.578 1.00 98.12 204 THR A C 1
ATOM 1584 O O . THR A 1 204 ? 0.616 -17.923 -7.381 1.00 98.12 204 THR A O 1
ATOM 1587 N N . ASN A 1 205 ? 0.845 -15.739 -6.897 1.00 98.19 205 ASN A N 1
ATOM 1588 C CA . ASN A 1 205 ? 1.413 -15.357 -8.183 1.00 98.19 205 ASN A CA 1
ATOM 1589 C C . ASN A 1 205 ? 2.942 -15.478 -8.222 1.00 98.19 205 ASN A C 1
ATOM 1591 O O . ASN A 1 205 ? 3.527 -15.048 -9.207 1.00 98.19 205 ASN A O 1
ATOM 1595 N N . TRP A 1 206 ? 3.590 -16.093 -7.224 1.00 97.69 206 TRP A N 1
ATOM 1596 C CA . TRP A 1 206 ? 5.039 -16.348 -7.197 1.00 97.69 206 TRP A CA 1
ATOM 1597 C C . TRP A 1 206 ? 5.894 -15.080 -7.303 1.00 97.69 206 TRP A C 1
ATOM 1599 O O . TRP A 1 206 ? 6.963 -15.080 -7.915 1.00 97.69 206 TRP A O 1
ATOM 1609 N N . VAL A 1 207 ? 5.418 -13.983 -6.720 1.00 98.38 207 VAL A N 1
ATOM 1610 C CA . VAL A 1 207 ? 6.190 -12.746 -6.627 1.00 98.38 207 VAL A CA 1
ATOM 1611 C C . VAL A 1 207 ? 7.189 -12.883 -5.484 1.00 98.38 207 VAL A C 1
ATOM 1613 O O . VAL A 1 207 ? 6.805 -13.064 -4.340 1.00 98.38 207 VAL A O 1
ATOM 1616 N N . ASP A 1 208 ? 8.484 -12.787 -5.760 1.00 98.31 208 ASP A N 1
ATOM 1617 C CA . ASP A 1 208 ? 9.491 -12.707 -4.690 1.00 98.31 208 ASP A CA 1
ATOM 1618 C C . ASP A 1 208 ? 9.427 -11.397 -3.874 1.00 98.31 208 ASP A C 1
ATOM 1620 O O . ASP A 1 208 ? 9.237 -10.307 -4.424 1.00 98.31 208 ASP A O 1
ATOM 1624 N N . GLU A 1 209 ? 9.693 -11.506 -2.569 1.00 98.19 209 GLU A N 1
ATOM 1625 C CA . GLU A 1 209 ? 9.799 -10.387 -1.623 1.00 98.19 209 GLU A CA 1
ATOM 1626 C C . GLU A 1 209 ? 10.956 -9.427 -1.957 1.00 98.19 209 GLU A C 1
ATOM 1628 O O . GLU A 1 209 ? 12.051 -9.838 -2.357 1.00 98.19 209 GLU A O 1
ATOM 1633 N N . GLY A 1 210 ? 10.716 -8.131 -1.757 1.00 97.31 210 GLY A N 1
ATOM 1634 C CA . GLY A 1 210 ? 11.715 -7.068 -1.878 1.00 97.31 210 GLY A CA 1
ATOM 1635 C C . GLY A 1 210 ? 12.350 -6.680 -0.545 1.00 97.31 210 GLY A C 1
ATOM 1636 O O . GLY A 1 210 ? 12.105 -7.280 0.500 1.00 97.31 210 GLY A O 1
ATOM 1637 N N . VAL A 1 211 ? 13.148 -5.612 -0.556 1.00 96.50 211 VAL A N 1
ATOM 1638 C CA . VAL A 1 211 ? 13.773 -5.082 0.663 1.00 96.50 211 VAL A CA 1
ATOM 1639 C C . VAL A 1 211 ? 12.769 -4.213 1.421 1.00 96.50 211 VAL A C 1
ATOM 1641 O O . VAL A 1 211 ? 12.389 -3.137 0.965 1.00 96.50 211 VAL A O 1
ATOM 1644 N N . LYS A 1 212 ? 12.315 -4.642 2.599 1.00 96.50 212 LYS A N 1
ATOM 1645 C CA . LYS A 1 212 ? 11.518 -3.772 3.480 1.00 96.50 212 LYS A CA 1
ATOM 1646 C C . LYS A 1 212 ? 12.373 -2.571 3.935 1.00 96.50 212 LYS A C 1
ATOM 1648 O O . LYS A 1 212 ? 13.541 -2.766 4.270 1.00 96.50 212 LYS A O 1
ATOM 1653 N N . PRO A 1 213 ? 11.853 -1.333 3.906 1.00 93.62 213 PRO A N 1
ATOM 1654 C CA . PRO A 1 213 ? 12.643 -0.151 4.243 1.00 93.62 213 PRO A CA 1
ATOM 1655 C C . PRO A 1 213 ? 12.937 -0.076 5.750 1.00 93.62 213 PRO A C 1
ATOM 1657 O O . PRO A 1 213 ? 12.052 -0.307 6.566 1.00 93.62 213 PRO A O 1
ATOM 1660 N N . ASP A 1 214 ? 14.138 0.378 6.125 1.00 92.62 214 ASP A N 1
ATOM 1661 C CA . ASP A 1 214 ? 14.582 0.490 7.533 1.00 92.62 214 ASP A CA 1
ATOM 1662 C C . ASP A 1 214 ? 13.732 1.440 8.407 1.00 92.62 214 ASP A C 1
ATOM 1664 O O . ASP A 1 214 ? 13.858 1.460 9.631 1.00 92.62 214 ASP A O 1
ATOM 1668 N N . SER A 1 215 ? 12.883 2.262 7.781 1.00 93.69 215 SER A N 1
ATOM 1669 C CA . SER A 1 215 ? 11.969 3.184 8.475 1.00 93.69 215 SER A CA 1
ATOM 1670 C C . SER A 1 215 ? 10.632 2.566 8.857 1.00 93.69 215 SER A C 1
ATOM 1672 O O . SER A 1 215 ? 9.873 3.202 9.590 1.00 93.69 215 SER A O 1
ATOM 1674 N N . ASP A 1 216 ? 10.349 1.358 8.390 1.00 97.00 216 ASP A N 1
ATOM 1675 C CA . ASP A 1 216 ? 9.083 0.687 8.619 1.00 97.00 216 ASP A CA 1
ATOM 1676 C C . ASP A 1 216 ? 9.226 -0.462 9.625 1.00 97.00 216 ASP A C 1
ATOM 1678 O O . ASP A 1 216 ? 10.321 -0.924 9.954 1.00 97.00 216 ASP A O 1
ATOM 1682 N N . VAL A 1 217 ? 8.084 -0.965 10.085 1.00 97.75 217 VAL A N 1
ATOM 1683 C CA . VAL A 1 217 ? 7.967 -2.206 10.858 1.00 97.75 217 VAL A CA 1
ATOM 1684 C C . VAL A 1 217 ? 7.060 -3.194 10.136 1.00 97.75 217 VAL A C 1
ATOM 1686 O O . VAL A 1 217 ? 6.212 -2.808 9.344 1.00 97.75 217 VAL A O 1
ATOM 1689 N N . SER A 1 218 ? 7.233 -4.485 10.393 1.00 97.62 218 SER A N 1
ATOM 1690 C CA . SER A 1 218 ? 6.454 -5.550 9.756 1.00 97.62 218 SER A CA 1
ATOM 1691 C C . SER A 1 218 ? 6.058 -6.589 10.790 1.00 97.62 218 SER A C 1
ATOM 1693 O O . SER A 1 218 ? 6.847 -6.892 11.694 1.00 97.62 218 SER A O 1
ATOM 1695 N N . ALA A 1 219 ? 4.864 -7.160 10.639 1.00 96.00 219 ALA A N 1
ATOM 1696 C CA . ALA A 1 219 ? 4.501 -8.382 11.341 1.00 96.00 219 ALA A CA 1
ATOM 1697 C C . ALA A 1 219 ? 5.354 -9.558 10.848 1.00 96.00 219 ALA A C 1
ATOM 1699 O O . ALA A 1 219 ? 5.910 -9.523 9.750 1.00 96.00 219 ALA A O 1
ATOM 1700 N N . HIS A 1 220 ? 5.441 -10.618 11.657 1.00 94.69 220 HIS A N 1
ATOM 1701 C CA . HIS A 1 220 ? 6.178 -11.830 11.285 1.00 94.69 220 HIS A CA 1
ATOM 1702 C C . HIS A 1 220 ? 5.548 -12.552 10.081 1.00 94.69 220 HIS A C 1
ATOM 1704 O O . HIS A 1 220 ? 6.257 -13.214 9.331 1.00 94.69 220 HIS A O 1
ATOM 1710 N N . HIS A 1 221 ? 4.225 -12.475 9.919 1.00 94.69 221 HIS A N 1
ATOM 1711 C CA . HIS A 1 221 ? 3.512 -13.146 8.829 1.00 94.69 221 HIS A CA 1
ATOM 1712 C C . HIS A 1 221 ? 3.483 -12.337 7.523 1.00 94.69 221 HIS A C 1
ATOM 1714 O O . HIS A 1 221 ? 3.159 -12.910 6.492 1.00 94.69 221 HIS A O 1
ATOM 1720 N N . TRP A 1 222 ? 3.864 -11.054 7.543 1.00 97.94 222 TRP A N 1
ATOM 1721 C CA . TRP A 1 222 ? 3.937 -10.220 6.341 1.00 97.94 222 TRP A CA 1
ATOM 1722 C C . TRP A 1 222 ? 5.260 -10.425 5.598 1.00 97.94 222 TRP A C 1
ATOM 1724 O O . TRP A 1 222 ? 6.334 -10.030 6.074 1.00 97.94 222 TRP A O 1
ATOM 1734 N N . GLY A 1 223 ? 5.186 -11.033 4.414 1.00 97.94 223 GLY A N 1
ATOM 1735 C CA . GLY A 1 223 ? 6.313 -11.200 3.499 1.00 97.94 223 GLY A CA 1
ATOM 1736 C C . GLY A 1 223 ? 6.596 -9.921 2.712 1.00 97.94 223 GLY A C 1
ATOM 1737 O O . GLY A 1 223 ? 7.748 -9.499 2.593 1.00 97.94 223 GLY A O 1
ATOM 1738 N N . TYR A 1 224 ? 5.556 -9.215 2.273 1.00 98.69 224 TYR A N 1
ATOM 1739 C CA . TYR A 1 224 ? 5.687 -8.049 1.392 1.00 98.69 224 TYR A CA 1
ATOM 1740 C C . TYR A 1 224 ? 5.410 -6.725 2.102 1.00 98.69 224 TYR A C 1
ATOM 1742 O O . TYR A 1 224 ? 6.043 -5.716 1.782 1.00 98.69 224 TYR A O 1
ATOM 1750 N N . ILE A 1 225 ? 4.469 -6.718 3.044 1.00 98.69 225 ILE A N 1
ATOM 1751 C CA . ILE A 1 225 ? 3.924 -5.511 3.658 1.00 98.69 225 ILE A CA 1
ATOM 1752 C C . ILE A 1 225 ? 4.818 -5.012 4.798 1.00 98.69 225 ILE A C 1
ATOM 1754 O O . ILE A 1 225 ? 5.373 -5.777 5.587 1.00 98.69 225 ILE A O 1
ATOM 1758 N N . SER A 1 226 ? 4.950 -3.693 4.897 1.00 98.56 226 SER A N 1
ATOM 1759 C CA . SER A 1 226 ? 5.527 -2.999 6.044 1.00 98.56 226 SER A CA 1
ATOM 1760 C C . SER A 1 226 ? 4.742 -1.722 6.342 1.00 98.56 226 SER A C 1
ATOM 1762 O O . SER A 1 226 ? 4.124 -1.145 5.456 1.00 98.56 226 SER A O 1
ATOM 1764 N N . TYR A 1 227 ? 4.738 -1.280 7.592 1.00 98.44 227 TYR A N 1
ATOM 1765 C CA . TYR A 1 227 ? 3.941 -0.166 8.091 1.00 98.44 227 TYR A CA 1
ATOM 1766 C C . TYR A 1 227 ? 4.818 0.980 8.586 1.00 98.44 227 TYR A C 1
ATOM 1768 O O . TYR A 1 227 ? 5.876 0.766 9.192 1.00 98.44 227 TYR A O 1
ATOM 1776 N N . ARG A 1 228 ? 4.322 2.205 8.400 1.00 96.44 228 ARG A N 1
ATOM 1777 C CA . ARG A 1 228 ? 4.890 3.414 8.988 1.00 96.44 228 ARG A CA 1
ATOM 1778 C C . ARG A 1 228 ? 3.810 4.473 9.203 1.00 96.44 228 ARG A C 1
ATOM 1780 O O . ARG A 1 228 ? 3.013 4.710 8.303 1.00 96.44 228 ARG A O 1
ATOM 1787 N N . ASN A 1 229 ? 3.865 5.193 10.323 1.00 95.94 229 ASN A N 1
ATOM 1788 C CA . ASN A 1 229 ? 3.089 6.420 10.515 1.00 95.94 229 ASN A CA 1
ATOM 1789 C C . ASN A 1 229 ? 3.939 7.653 10.155 1.00 95.94 229 ASN A C 1
ATOM 1791 O O . ASN A 1 229 ? 5.019 7.842 10.710 1.00 95.94 229 ASN A O 1
ATOM 1795 N N . GLU A 1 230 ? 3.515 8.486 9.206 1.00 92.94 230 GLU A N 1
ATOM 1796 C CA . GLU A 1 230 ? 4.312 9.621 8.717 1.00 92.94 230 GLU A CA 1
ATOM 1797 C C . GLU A 1 230 ? 4.308 10.866 9.605 1.00 92.94 230 GLU A C 1
ATOM 1799 O O . GLU A 1 230 ? 5.185 11.708 9.420 1.00 92.94 230 GLU A O 1
ATOM 1804 N N . LEU A 1 231 ? 3.381 10.965 10.561 1.00 89.81 231 LEU A N 1
ATOM 1805 C CA . LEU A 1 231 ? 3.342 12.050 11.544 1.00 89.81 231 LEU A CA 1
ATOM 1806 C C . LEU A 1 231 ? 4.272 11.762 12.728 1.00 89.81 231 LEU A C 1
ATOM 1808 O O . LEU A 1 231 ? 4.899 12.678 13.258 1.00 89.81 231 LEU A O 1
ATOM 1812 N N . ASN A 1 232 ? 4.414 10.485 13.094 1.00 85.94 232 ASN A N 1
ATOM 1813 C CA . ASN A 1 232 ? 5.168 10.066 14.278 1.00 85.94 232 ASN A CA 1
ATOM 1814 C C . ASN A 1 232 ? 6.529 9.422 13.961 1.00 85.94 232 ASN A C 1
ATOM 1816 O O . ASN A 1 232 ? 7.210 8.926 14.859 1.00 85.94 232 ASN A O 1
ATOM 1820 N N . SER A 1 233 ? 6.938 9.380 12.691 1.00 88.50 233 SER A N 1
ATOM 1821 C CA . SER A 1 233 ? 8.190 8.734 12.290 1.00 88.50 233 SER A CA 1
ATOM 1822 C C . SER A 1 233 ? 8.801 9.340 11.029 1.00 88.50 233 SER A C 1
ATOM 1824 O O . SER A 1 233 ? 8.112 9.960 10.212 1.00 88.50 233 SER A O 1
ATOM 1826 N N . ASP A 1 234 ? 10.096 9.107 10.816 1.00 87.06 234 ASP A N 1
ATOM 1827 C CA . ASP A 1 234 ? 10.821 9.615 9.655 1.00 87.06 234 ASP A CA 1
ATOM 1828 C C . ASP A 1 234 ? 11.217 8.517 8.653 1.00 87.06 234 ASP A C 1
ATOM 1830 O O . ASP A 1 234 ? 10.878 7.338 8.779 1.00 87.06 234 ASP A O 1
ATOM 1834 N N . ARG A 1 235 ? 11.896 8.937 7.581 1.00 84.56 235 ARG A N 1
ATOM 1835 C CA . ARG A 1 235 ? 12.348 8.061 6.493 1.00 84.56 235 ARG A CA 1
ATOM 1836 C C . ARG A 1 235 ? 13.707 7.397 6.757 1.00 84.56 235 ARG A C 1
ATOM 1838 O O . ARG A 1 235 ? 14.042 6.490 5.995 1.00 84.56 235 ARG A O 1
ATOM 1845 N N . ALA A 1 236 ? 14.468 7.851 7.752 1.00 82.31 236 ALA A N 1
ATOM 1846 C CA . ALA A 1 236 ? 15.779 7.320 8.118 1.00 82.31 236 ALA A CA 1
ATOM 1847 C C . ALA A 1 236 ? 15.654 6.046 8.962 1.00 82.31 236 ALA A C 1
ATOM 1849 O O . ALA A 1 236 ? 16.447 5.125 8.781 1.00 82.31 236 ALA A O 1
ATOM 1850 N N . GLY A 1 237 ? 14.625 5.964 9.809 1.00 86.88 237 GLY A N 1
ATOM 1851 C CA . GLY A 1 237 ? 14.356 4.776 10.611 1.00 86.88 237 GLY A CA 1
ATOM 1852 C C . GLY A 1 237 ? 15.240 4.648 11.847 1.00 86.88 237 GLY A C 1
ATOM 1853 O O . GLY A 1 237 ? 15.776 5.625 12.365 1.00 86.88 237 GLY A O 1
ATOM 1854 N N . GLY A 1 238 ? 15.373 3.415 12.338 1.00 88.62 238 GLY A N 1
ATOM 1855 C CA . GLY A 1 238 ? 16.199 3.080 13.500 1.00 88.62 238 GLY A CA 1
ATOM 1856 C C . GLY A 1 238 ? 15.449 2.311 14.585 1.00 88.62 238 GLY A C 1
ATOM 1857 O O . GLY A 1 238 ? 14.222 2.249 14.603 1.00 88.62 238 GLY A O 1
ATOM 1858 N N . GLU A 1 239 ? 16.196 1.721 15.520 1.00 90.62 239 GLU A N 1
ATOM 1859 C CA . GLU A 1 239 ? 15.640 0.807 16.531 1.00 90.62 239 GLU A CA 1
ATOM 1860 C C . GLU A 1 239 ? 14.587 1.463 17.432 1.00 90.62 239 GLU A C 1
ATOM 1862 O O . GLU A 1 239 ? 13.571 0.844 17.738 1.00 90.62 239 GLU A O 1
ATOM 1867 N N . GLN A 1 240 ? 14.798 2.721 17.830 1.00 91.62 240 GLN A N 1
ATOM 1868 C CA . GLN A 1 240 ? 13.844 3.456 18.669 1.00 91.62 240 GLN A CA 1
ATOM 1869 C C . GLN A 1 240 ? 12.538 3.732 17.918 1.00 91.62 240 GLN A C 1
ATOM 1871 O O . GLN A 1 240 ? 11.461 3.504 18.463 1.00 91.62 240 GLN A O 1
ATOM 1876 N N . GLN A 1 241 ? 12.636 4.147 16.652 1.00 94.06 241 GLN A N 1
ATOM 1877 C CA . GLN A 1 241 ? 11.478 4.331 15.779 1.00 94.06 241 GLN A CA 1
ATOM 1878 C C . GLN A 1 241 ? 10.745 3.005 15.560 1.00 94.06 241 GLN A C 1
ATOM 1880 O O . GLN A 1 241 ? 9.528 2.955 15.678 1.00 94.06 241 GLN A O 1
ATOM 1885 N N . ALA A 1 242 ? 11.470 1.915 15.307 1.00 94.31 242 ALA A N 1
ATOM 1886 C CA . ALA A 1 242 ? 10.868 0.600 15.138 1.00 94.31 242 ALA A CA 1
ATOM 1887 C C . ALA A 1 242 ? 10.168 0.111 16.418 1.00 94.31 242 ALA A C 1
ATOM 1889 O O . ALA A 1 242 ? 9.095 -0.485 16.350 1.00 94.31 242 ALA A O 1
ATOM 1890 N N . ALA A 1 243 ? 10.748 0.360 17.595 1.00 93.50 243 ALA A N 1
ATOM 1891 C CA . ALA A 1 243 ? 10.116 0.031 18.869 1.00 93.50 243 ALA A CA 1
ATOM 1892 C C . ALA A 1 243 ? 8.830 0.840 19.089 1.00 93.50 243 ALA A C 1
ATOM 1894 O O . ALA A 1 243 ? 7.837 0.272 19.535 1.00 93.50 243 ALA A O 1
ATOM 1895 N N . PHE A 1 244 ? 8.839 2.127 18.734 1.00 93.88 244 PHE A N 1
ATOM 1896 C CA . PHE A 1 244 ? 7.671 3.001 18.814 1.00 93.88 244 PHE A CA 1
ATOM 1897 C C . PHE A 1 244 ? 6.570 2.587 17.826 1.00 93.88 244 PHE A C 1
ATOM 1899 O O . PHE A 1 244 ? 5.439 2.358 18.238 1.00 93.88 244 PHE A O 1
ATOM 1906 N N . LEU A 1 245 ? 6.907 2.379 16.548 1.00 95.31 245 LEU A N 1
ATOM 1907 C CA . LEU A 1 245 ? 5.953 1.962 15.515 1.00 95.31 245 LEU A CA 1
ATOM 1908 C C . LEU A 1 245 ? 5.292 0.611 15.830 1.00 95.31 245 LEU A C 1
ATOM 1910 O O . LEU A 1 245 ? 4.133 0.409 15.494 1.00 95.31 245 LEU A O 1
ATOM 1914 N N . LYS A 1 246 ? 5.991 -0.304 16.517 1.00 95.69 246 LYS A N 1
ATOM 1915 C CA . LYS A 1 246 ? 5.403 -1.571 16.993 1.00 95.69 246 LYS A CA 1
ATOM 1916 C C . LYS A 1 246 ? 4.339 -1.395 18.080 1.00 95.69 246 LYS A C 1
ATOM 1918 O O . LYS A 1 246 ? 3.605 -2.340 18.344 1.00 95.69 246 LYS A O 1
ATOM 1923 N N . GLN A 1 247 ? 4.288 -0.236 18.732 1.00 93.94 247 GLN A N 1
ATOM 1924 C CA . GLN A 1 247 ? 3.285 0.097 19.745 1.00 93.94 247 GLN A CA 1
ATOM 1925 C C . GLN A 1 247 ? 2.143 0.955 19.186 1.00 93.94 247 GLN A C 1
ATOM 1927 O O . GLN A 1 247 ? 1.178 1.190 19.908 1.00 93.94 247 GLN A O 1
ATOM 1932 N N . GLU A 1 248 ? 2.228 1.404 17.928 1.00 93.69 248 GLU A N 1
ATOM 1933 C CA . GLU A 1 248 ? 1.167 2.194 17.300 1.00 93.69 248 GLU A CA 1
ATOM 1934 C C . GLU A 1 248 ? -0.155 1.406 17.295 1.00 93.69 248 GLU A C 1
ATOM 1936 O O . GLU A 1 248 ? -0.170 0.257 16.830 1.00 93.69 248 GLU A O 1
ATOM 1941 N N . PRO A 1 249 ? -1.273 1.991 17.772 1.00 92.12 249 PRO A N 1
ATOM 1942 C CA . PRO A 1 249 ? -2.558 1.300 17.845 1.00 92.12 249 PRO A CA 1
ATOM 1943 C C . PRO A 1 249 ? -3.006 0.716 16.504 1.00 92.12 249 PRO A C 1
ATOM 1945 O O . PRO A 1 249 ? -3.486 -0.414 16.459 1.00 92.12 249 PRO A O 1
ATOM 1948 N N . VAL A 1 250 ? -2.790 1.445 15.405 1.00 94.06 250 VAL A N 1
ATOM 1949 C CA . VAL A 1 250 ? -3.142 0.995 14.050 1.00 94.06 250 VAL A CA 1
ATOM 1950 C C . VAL A 1 250 ? -2.279 -0.190 13.621 1.00 94.06 250 VAL A C 1
ATOM 1952 O O . VAL A 1 250 ? -2.810 -1.175 13.117 1.00 94.06 250 VAL A O 1
ATOM 1955 N N . PHE A 1 251 ? -0.966 -0.159 13.876 1.00 95.94 251 PHE A N 1
ATOM 1956 C CA . PHE A 1 251 ? -0.095 -1.298 13.571 1.00 95.94 251 PHE A CA 1
ATOM 1957 C C . PHE A 1 251 ? -0.521 -2.551 14.336 1.00 95.94 251 PHE A C 1
ATOM 1959 O O . PHE A 1 251 ? -0.637 -3.622 13.746 1.00 95.94 251 PHE A O 1
ATOM 1966 N N . ARG A 1 252 ? -0.801 -2.417 15.636 1.00 94.62 252 ARG A N 1
ATOM 1967 C CA . ARG A 1 252 ? -1.289 -3.530 16.461 1.00 94.62 252 ARG A CA 1
ATOM 1968 C C . ARG A 1 252 ? -2.635 -4.053 15.954 1.00 94.62 252 ARG A C 1
ATOM 1970 O O . ARG A 1 252 ? -2.789 -5.253 15.779 1.00 94.62 252 ARG A O 1
ATOM 1977 N N . ALA A 1 253 ? -3.574 -3.166 15.628 1.00 92.62 253 ALA A N 1
ATOM 1978 C CA . ALA A 1 253 ? -4.886 -3.536 15.092 1.00 92.62 253 ALA A CA 1
ATOM 1979 C C . ALA A 1 253 ? -4.804 -4.312 13.763 1.00 92.62 253 ALA A C 1
ATOM 1981 O O . ALA A 1 253 ? -5.619 -5.197 13.509 1.00 92.62 253 ALA A O 1
ATOM 1982 N N . LEU A 1 254 ? -3.819 -3.992 12.923 1.00 94.06 254 LEU A N 1
ATOM 1983 C CA . LEU A 1 254 ? -3.598 -4.655 11.639 1.00 94.06 254 LEU A CA 1
ATOM 1984 C C . LEU A 1 254 ? -2.824 -5.977 11.748 1.00 94.06 254 LEU A C 1
ATOM 1986 O O . LEU A 1 254 ? -2.698 -6.659 10.739 1.00 94.06 254 LEU A O 1
ATOM 1990 N N . THR A 1 255 ? -2.260 -6.319 12.914 1.00 93.06 255 THR A N 1
ATOM 1991 C CA . THR A 1 255 ? -1.292 -7.429 13.030 1.00 93.06 255 THR A CA 1
ATOM 1992 C C . THR A 1 255 ? -1.547 -8.419 14.172 1.00 93.06 255 THR A C 1
ATOM 1994 O O . THR A 1 255 ? -0.914 -9.481 14.184 1.00 93.06 255 THR A O 1
ATOM 1997 N N . GLU A 1 256 ? -2.442 -8.102 15.115 1.00 86.44 256 GLU A N 1
ATOM 1998 C CA . GLU A 1 256 ? -2.811 -8.933 16.283 1.00 86.44 256 GLU A CA 1
ATOM 1999 C C . GLU A 1 256 ? -4.145 -9.697 16.136 1.00 86.44 256 GLU A C 1
ATOM 2001 O O . GLU A 1 256 ? -5.011 -9.300 15.325 1.00 86.44 256 GLU A O 1
#

Foldseek 3Di:
DDDDDDDDDDDDDDDDDDDDQPPPPPPPPDDDDDPDQPFQEPPFLVVLVVCLVVDDADDFQFFPDFDFPVVLLVDQWDDGLQWTWGDDQPSDQKIKIARNPDQAPEDQQQKKKFFFFALVCLRVLCVLCRRLVSTPLNQFRIKIFGNLVSLVPPPPPDPVSCDCRQTSRMMTTHGASDYPHHHYSVSLSNNLSSLVSSQVSCVVSVTHGGDDQQFWEDAPPRRTMTMDRRVQTDRNHDDVNRVVNCPRRSNSNSHD

Radius of gyration: 19.88 Å; chains: 1; bounding box: 39×48×76 Å